Protein AF-A0AAV9ZVI6-F1 (afdb_monomer)

Radius of gyration: 35.95 Å; Cα contacts (8 Å, |Δi|>4): 199; chains: 1; bounding box: 92×129×56 Å

pLDDT: mean 74.95, std 21.05, range [37.69, 98.44]

Mean predicted aligned error: 18.2 Å

Sequence (301 aa):
MLKDDVSGDLGKLMEELGGPSKKPSTSQPRPRPTTPPRPRPRRVPRSQPVGTSATAISSAPASESPAEPTHPPDDPIIPHQTESPISPPSTRAPLAPLSQAAQAAIANATTPSEPSPKSLPSASYIPCPSNAAQWFADAHTSVTKVDLGCHYQAVIAAWIRMEAASRYEHSPTNLSPKLRPKQVSSWIGHSRRGPDPLVENPTEYAEQWQKWWDSLQPNWRKRGGDGRWIAEHYGANGREWGPLYRWGVNGVLSVVASLFFWGCAVHSQADNRGTWETAVLDVVWMLEGMAAYYEMFKGKF

Solvent-accessible surface area (backbone atoms only — not comparable to full-atom values): 20536 Å² total; per-residue (Å²): 136,86,85,86,89,88,85,82,86,90,81,85,85,83,87,84,81,88,71,85,86,76,77,88,77,84,75,75,85,75,81,78,83,81,75,76,81,78,80,75,82,79,82,75,81,81,81,76,90,80,87,82,83,87,84,91,81,91,82,86,84,85,88,85,84,89,86,85,88,84,87,85,84,89,86,82,94,80,89,76,88,76,88,81,76,90,78,77,84,81,80,86,77,81,87,76,84,84,74,95,79,86,86,79,89,83,84,88,81,82,90,72,84,78,75,75,84,72,76,69,81,68,79,83,74,81,75,78,65,91,85,54,46,68,72,52,49,56,47,49,55,64,62,56,75,61,90,76,48,71,65,49,50,44,34,52,53,23,47,52,49,30,34,57,55,56,68,55,41,74,44,98,52,67,44,75,71,68,62,51,44,66,54,54,52,50,38,56,73,50,72,67,54,80,79,80,58,82,52,91,52,61,68,64,46,48,55,38,43,48,57,21,54,58,74,36,54,30,88,86,64,48,64,44,97,86,70,44,75,56,89,70,80,66,55,88,78,79,56,74,50,52,60,59,71,21,43,30,89,50,16,56,54,57,55,55,45,46,49,38,40,50,42,65,56,27,69,88,34,75,90,56,36,62,65,52,50,53,53,37,56,55,49,25,55,53,31,43,40,51,20,55,50,39,64,71,52,64,85,75,116

Foldseek 3Di:
DDDDDDDDDPPPDPPPDPDDDDDDDPDDDDDDPDDDDDDDPDDDDDDDDDDDDDDDDDDDDDDDDDDDDDDDDDDDDDDDDDDDDDDDDDDDDDDDDPDPDDDDDDDDDDDDDDDPPPPDPPDPQDDQDPQADPQVNVLLCVLRVDDLDDLLSLLVVLLSLLCVLVSQDFDPDFQDPPLQPVQLVVCVVVVVDDDRRADPDLVVLLVSLVVSVVVQADPPWDADPVRATDLDPQPVPLDDRHSQLGGHPRHCSSVSSSLSNSSVNCSVPPVSSVSSSSSSNVSSSSSNSSSVSSNVPVVPD

Structure (mmCIF, N/CA/C/O backbone):
data_AF-A0AAV9ZVI6-F1
#
_entry.id   AF-A0AAV9ZVI6-F1
#
loop_
_atom_site.group_PDB
_atom_site.id
_atom_site.type_symbol
_atom_site.label_atom_id
_atom_site.label_alt_id
_atom_site.label_comp_id
_atom_site.label_asym_id
_atom_site.label_entity_id
_atom_site.label_seq_id
_atom_site.pdbx_PDB_ins_code
_atom_site.Cartn_x
_atom_site.C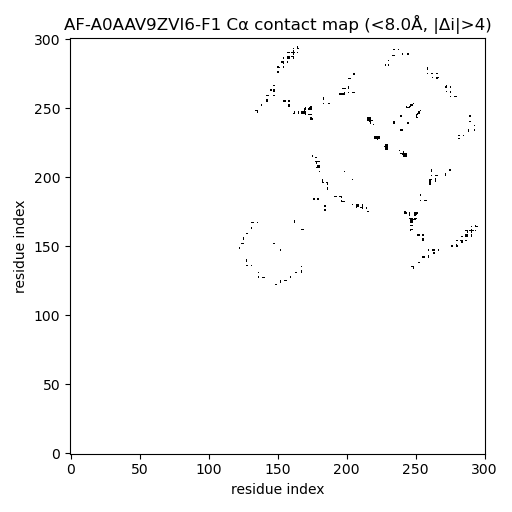artn_y
_atom_site.Cartn_z
_atom_site.occupancy
_atom_site.B_iso_or_equiv
_atom_site.auth_seq_id
_atom_site.auth_comp_id
_atom_site.auth_asym_id
_atom_site.auth_atom_id
_atom_site.pdbx_PDB_model_num
ATOM 1 N N . MET A 1 1 ? 6.279 -68.391 -14.147 1.00 50.84 1 MET A N 1
ATOM 2 C CA . MET A 1 1 ? 7.547 -68.913 -13.591 1.00 50.84 1 MET A CA 1
ATOM 3 C C . MET A 1 1 ? 8.592 -67.826 -13.809 1.00 50.84 1 MET A C 1
ATOM 5 O O . MET A 1 1 ? 8.538 -67.224 -14.871 1.00 50.84 1 MET A O 1
ATOM 9 N N . LEU A 1 2 ? 9.426 -67.545 -12.803 1.00 46.16 2 LEU A N 1
ATOM 10 C CA . LEU A 1 2 ? 10.176 -66.299 -12.532 1.00 46.16 2 LEU A CA 1
ATOM 11 C C . LEU A 1 2 ? 9.347 -65.176 -11.877 1.00 46.16 2 LEU A C 1
ATOM 13 O O . LEU A 1 2 ? 8.956 -64.188 -12.490 1.00 46.16 2 LEU A O 1
ATOM 17 N N . LYS A 1 3 ? 9.071 -65.386 -10.588 1.00 44.53 3 LYS A N 1
ATOM 18 C CA . LYS A 1 3 ? 9.285 -64.358 -9.560 1.00 44.53 3 LYS A CA 1
ATOM 19 C C . LYS A 1 3 ? 10.770 -64.443 -9.195 1.00 44.53 3 LYS A C 1
ATOM 21 O O . LYS A 1 3 ? 11.255 -65.564 -9.248 1.00 44.53 3 LYS A O 1
ATOM 26 N N . ASP A 1 4 ? 11.412 -63.310 -8.923 1.00 50.34 4 ASP A N 1
ATOM 27 C CA . ASP A 1 4 ? 12.578 -63.080 -8.040 1.00 50.34 4 ASP A CA 1
ATOM 28 C C . ASP A 1 4 ? 13.056 -61.642 -8.356 1.00 50.34 4 ASP A C 1
ATOM 30 O O . ASP A 1 4 ? 13.234 -61.295 -9.520 1.00 50.34 4 ASP A O 1
ATOM 34 N N . ASP A 1 5 ? 12.979 -60.650 -7.471 1.00 45.75 5 ASP A N 1
ATOM 35 C CA . ASP A 1 5 ? 13.673 -60.433 -6.191 1.00 45.75 5 ASP A CA 1
ATOM 36 C C . ASP A 1 5 ? 14.649 -59.251 -6.377 1.00 45.75 5 ASP A C 1
ATOM 38 O O . ASP A 1 5 ? 15.763 -59.397 -6.870 1.00 45.75 5 ASP A O 1
ATOM 42 N N . VAL A 1 6 ? 14.179 -58.037 -6.069 1.00 47.41 6 VAL A N 1
ATOM 43 C CA . VAL A 1 6 ? 15.020 -56.836 -5.917 1.00 47.41 6 VAL A CA 1
ATOM 44 C C . VAL A 1 6 ? 14.548 -56.119 -4.657 1.00 47.41 6 VAL A C 1
ATOM 46 O O . VAL A 1 6 ? 13.886 -55.084 -4.693 1.00 47.41 6 VAL A O 1
ATOM 49 N N . SER A 1 7 ? 14.841 -56.739 -3.519 1.00 51.25 7 SER A N 1
ATOM 50 C CA . SER A 1 7 ? 14.786 -56.117 -2.202 1.00 51.25 7 SER A CA 1
ATOM 51 C C . SER A 1 7 ? 16.149 -56.302 -1.547 1.00 51.25 7 SER A C 1
ATOM 53 O O . SER A 1 7 ? 16.390 -57.276 -0.842 1.00 51.25 7 SER A O 1
ATOM 55 N N . GLY A 1 8 ? 17.059 -55.364 -1.790 1.00 43.06 8 GLY A N 1
ATOM 56 C CA . GLY A 1 8 ? 18.364 -55.367 -1.149 1.00 43.06 8 GLY A CA 1
ATOM 57 C C . GLY A 1 8 ? 19.100 -54.056 -1.365 1.00 43.06 8 GLY A C 1
ATOM 58 O O . GLY A 1 8 ? 19.279 -53.628 -2.497 1.00 43.06 8 GLY A O 1
ATOM 59 N N . ASP A 1 9 ? 19.563 -53.484 -0.257 1.00 53.62 9 ASP A N 1
ATOM 60 C CA . ASP A 1 9 ? 20.653 -52.506 -0.180 1.00 53.62 9 ASP A CA 1
ATOM 61 C C . ASP A 1 9 ? 20.314 -51.001 -0.172 1.00 53.62 9 ASP A C 1
ATOM 63 O O . ASP A 1 9 ? 20.852 -50.188 -0.917 1.00 53.62 9 ASP A O 1
ATOM 67 N N . LEU A 1 10 ? 19.465 -50.610 0.787 1.00 45.16 10 LEU A N 1
ATOM 68 C CA . LEU A 1 10 ? 19.357 -49.230 1.300 1.00 45.16 10 LEU A CA 1
ATOM 69 C C . LEU A 1 10 ? 19.671 -49.155 2.810 1.00 45.16 10 LEU A C 1
ATOM 71 O O . LEU A 1 10 ? 19.169 -48.293 3.525 1.00 45.16 10 LEU A O 1
ATOM 75 N N . GLY A 1 11 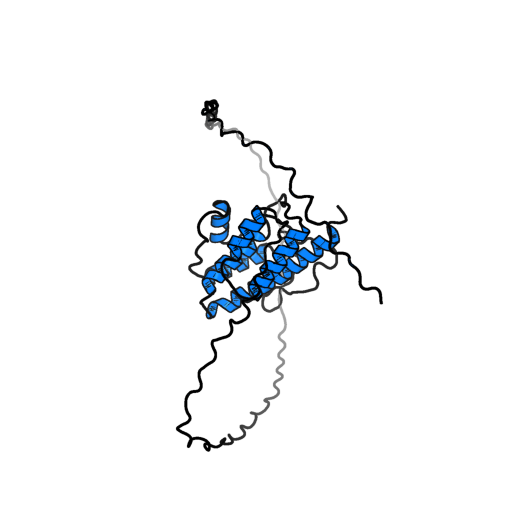? 20.497 -50.086 3.304 1.00 49.00 11 GLY A N 1
ATOM 76 C CA . GLY A 1 11 ? 20.848 -50.222 4.724 1.00 49.00 11 GLY A CA 1
ATOM 77 C C . GLY A 1 11 ? 22.306 -49.910 5.076 1.00 49.00 11 GLY A C 1
ATOM 78 O O . GLY A 1 11 ? 22.670 -50.030 6.239 1.00 49.00 11 GLY A O 1
ATOM 79 N N . LYS A 1 12 ? 23.152 -49.521 4.111 1.00 47.16 12 LYS A N 1
ATOM 80 C CA . LYS A 1 12 ? 24.609 -49.421 4.324 1.00 47.16 12 LYS A CA 1
ATOM 81 C C . LYS A 1 12 ? 25.244 -48.106 3.856 1.00 47.16 12 LYS A C 1
ATOM 83 O O . LYS A 1 12 ? 26.388 -48.090 3.415 1.00 47.16 12 LYS A O 1
ATOM 88 N N . LEU A 1 13 ? 24.508 -46.995 3.976 1.00 47.47 13 LEU A N 1
ATOM 89 C CA . LEU A 1 13 ? 25.023 -45.644 3.695 1.00 47.47 13 LEU A CA 1
ATOM 90 C C . LEU A 1 13 ? 24.662 -44.589 4.764 1.00 47.47 13 LEU A C 1
ATOM 92 O O . LEU A 1 13 ? 24.659 -43.396 4.474 1.00 47.47 13 LEU A O 1
ATOM 96 N N . MET A 1 14 ? 24.347 -45.008 5.998 1.00 47.38 14 MET A N 1
ATOM 97 C CA . MET A 1 14 ? 24.102 -44.094 7.134 1.00 47.38 14 MET A CA 1
ATOM 98 C C . MET A 1 14 ? 24.976 -44.366 8.372 1.00 47.38 14 MET A C 1
ATOM 100 O O . MET A 1 14 ? 24.746 -43.771 9.421 1.00 47.38 14 MET A O 1
ATOM 104 N N . GLU A 1 15 ? 26.017 -45.195 8.263 1.00 50.94 15 GLU A N 1
ATOM 105 C CA . GLU A 1 15 ? 26.852 -45.600 9.406 1.00 50.94 15 GLU A CA 1
ATOM 106 C C . GLU A 1 15 ? 28.331 -45.205 9.237 1.00 50.94 15 GLU A C 1
ATOM 108 O O . GLU A 1 15 ? 29.232 -45.997 9.483 1.00 50.94 15 GLU A O 1
ATOM 113 N N . GLU A 1 16 ? 28.600 -43.963 8.805 1.00 47.97 16 GLU A N 1
ATOM 114 C CA . GLU A 1 16 ? 29.974 -43.425 8.781 1.00 47.97 16 GLU A CA 1
ATOM 115 C C . GLU A 1 16 ? 30.080 -41.899 9.019 1.00 47.97 16 GLU A C 1
ATOM 117 O O . GLU A 1 16 ? 30.837 -41.200 8.355 1.00 47.97 16 GLU A O 1
ATOM 122 N N . LEU A 1 17 ? 29.346 -41.349 10.000 1.00 45.94 17 LEU A N 1
ATOM 123 C CA . LEU A 1 17 ? 29.585 -39.982 10.522 1.00 45.94 17 LEU A CA 1
ATOM 124 C C . LEU A 1 17 ? 29.562 -39.903 12.065 1.00 45.94 17 LEU A C 1
ATOM 126 O O . LEU A 1 17 ? 29.169 -38.899 12.656 1.00 45.94 17 LEU A O 1
ATOM 130 N N . GLY A 1 18 ? 30.023 -40.960 12.740 1.00 43.44 18 GLY A N 1
ATOM 131 C CA . GLY A 1 18 ? 30.221 -40.997 14.195 1.00 43.44 18 GLY A CA 1
ATOM 132 C C . GLY A 1 18 ? 31.616 -40.529 14.624 1.00 43.44 18 GLY A C 1
ATOM 133 O O . GLY A 1 18 ? 32.426 -41.336 15.069 1.00 43.44 18 GLY A O 1
ATOM 134 N N . GLY A 1 19 ? 31.915 -39.234 14.487 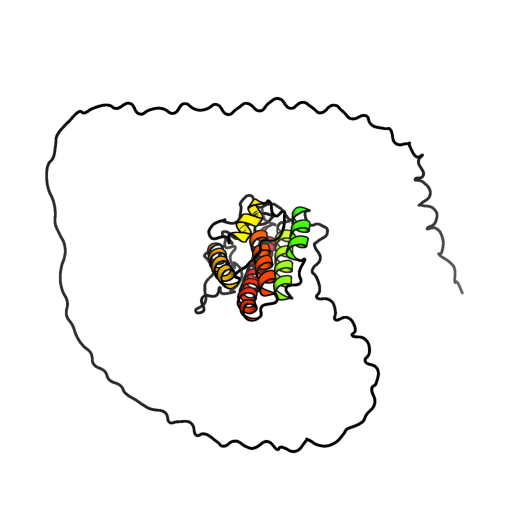1.00 52.19 19 GLY A N 1
ATOM 135 C CA . GLY A 1 19 ? 33.144 -38.624 15.017 1.00 52.19 19 GLY A CA 1
ATOM 136 C C . GLY A 1 19 ? 33.037 -38.255 16.510 1.00 52.19 19 GLY A C 1
ATOM 137 O O . GLY A 1 19 ? 31.955 -37.889 16.971 1.00 52.19 19 GLY A O 1
ATOM 138 N N . PRO A 1 20 ? 34.133 -38.323 17.294 1.00 51.38 20 PRO A N 1
ATOM 139 C CA . PRO A 1 20 ? 34.085 -38.202 18.749 1.00 51.38 20 PRO A CA 1
ATOM 140 C C . PRO A 1 20 ? 33.702 -36.800 19.243 1.00 51.38 20 PRO A C 1
ATOM 142 O O . PRO A 1 20 ? 34.273 -35.779 18.853 1.00 51.38 20 PRO A O 1
ATOM 145 N N . SER A 1 21 ? 32.763 -36.803 20.189 1.00 43.28 21 SER A N 1
ATOM 146 C CA . SER A 1 21 ? 32.254 -35.667 20.953 1.00 43.28 21 SER A CA 1
ATOM 147 C C . SER A 1 21 ? 33.381 -34.934 21.698 1.00 43.28 21 SER A C 1
ATOM 149 O O . SER A 1 21 ? 33.923 -35.421 22.695 1.00 43.28 21 SER A O 1
ATOM 151 N N . LYS A 1 22 ? 33.755 -33.743 21.209 1.00 54.31 22 LYS A N 1
ATOM 152 C CA . LYS A 1 22 ? 34.624 -32.802 21.929 1.00 54.31 22 LYS A CA 1
ATOM 153 C C . LYS A 1 22 ? 33.785 -32.031 22.947 1.00 54.31 22 LYS A C 1
ATOM 155 O O . LYS A 1 22 ? 32.842 -31.331 22.591 1.00 54.31 22 LYS A O 1
ATOM 160 N N . LYS A 1 23 ? 34.164 -32.162 24.220 1.00 55.09 23 LYS A N 1
ATOM 161 C CA . LYS A 1 23 ? 33.605 -31.427 25.363 1.00 55.09 23 LYS A CA 1
ATOM 162 C C . LYS A 1 23 ? 33.617 -29.905 25.114 1.00 55.09 23 LYS A C 1
ATOM 164 O O . LYS A 1 23 ? 34.567 -29.408 24.503 1.00 55.09 23 LYS A O 1
ATOM 169 N N . PRO A 1 24 ? 32.617 -29.157 25.615 1.00 47.34 24 PRO A N 1
ATOM 170 C CA . PRO A 1 24 ? 32.553 -27.710 25.458 1.00 47.34 24 PRO A CA 1
ATOM 171 C C . PRO A 1 24 ? 33.693 -27.044 26.233 1.00 47.34 24 PRO A C 1
ATOM 173 O O . PRO A 1 24 ? 33.785 -27.139 27.456 1.00 47.34 24 PRO A O 1
ATOM 176 N N . SER A 1 25 ? 34.579 -26.375 25.497 1.00 51.22 25 SER A N 1
ATOM 177 C CA . SER A 1 25 ? 35.613 -25.518 26.062 1.00 51.22 25 SER A CA 1
ATOM 178 C C . SER A 1 25 ? 34.960 -24.226 26.542 1.00 51.22 25 SER A C 1
ATOM 180 O O . SER A 1 25 ? 34.484 -23.430 25.734 1.00 51.22 25 SER A O 1
ATOM 182 N N . THR A 1 26 ? 34.948 -24.025 27.857 1.00 55.12 26 THR A N 1
ATOM 183 C CA . THR A 1 26 ? 34.588 -22.777 28.536 1.00 55.12 26 THR A CA 1
ATOM 184 C C . THR A 1 26 ? 35.429 -21.627 27.981 1.00 55.12 26 THR A C 1
ATOM 186 O O . THR A 1 26 ? 36.585 -21.435 28.355 1.00 55.12 26 THR A O 1
ATOM 189 N N . SER A 1 27 ? 34.864 -20.873 27.042 1.00 50.94 27 SER A N 1
ATOM 190 C CA . SER A 1 27 ? 35.461 -19.660 26.499 1.00 50.94 27 SER A CA 1
ATOM 191 C C . SER A 1 27 ? 35.346 -18.540 27.528 1.00 50.94 27 SER A C 1
ATOM 193 O O . SER A 1 27 ? 34.245 -18.076 27.833 1.00 50.94 27 SER A O 1
ATOM 195 N N . GLN A 1 28 ? 36.490 -18.109 28.059 1.00 62.03 28 GLN A N 1
ATOM 196 C CA . GLN A 1 28 ? 36.600 -16.889 28.851 1.00 62.03 28 GLN A CA 1
ATOM 197 C C . GLN A 1 28 ? 36.034 -15.675 28.089 1.00 62.03 28 GLN A C 1
ATOM 199 O O . GLN A 1 28 ? 36.218 -15.570 26.871 1.00 62.03 28 GLN A O 1
ATOM 204 N N . PRO A 1 29 ? 35.385 -14.724 28.784 1.00 57.16 29 PRO A N 1
ATOM 205 C CA . PRO A 1 29 ? 34.907 -13.495 28.170 1.00 57.16 29 PRO A CA 1
ATOM 206 C C . PRO A 1 29 ? 36.094 -12.650 27.692 1.00 57.16 29 PRO A C 1
ATOM 208 O O . PRO A 1 29 ? 36.923 -12.201 28.483 1.00 57.16 29 PRO A O 1
ATOM 211 N N . ARG A 1 30 ? 36.170 -12.417 26.376 1.00 58.41 30 ARG A N 1
ATOM 212 C CA . ARG A 1 30 ? 37.084 -11.429 25.789 1.00 58.41 30 ARG A CA 1
ATOM 213 C C . ARG A 1 30 ? 36.802 -10.045 26.396 1.00 58.41 30 ARG A C 1
ATOM 215 O O . ARG A 1 30 ? 35.633 -9.654 26.457 1.00 58.41 30 ARG A O 1
ATOM 222 N N . PRO A 1 31 ? 37.832 -9.271 26.778 1.00 64.94 31 PRO A N 1
ATOM 223 C CA . PRO A 1 31 ? 37.647 -7.880 27.161 1.00 64.94 31 PRO A CA 1
ATOM 224 C C . PRO A 1 31 ? 37.046 -7.091 25.991 1.00 64.94 31 PRO A C 1
ATOM 226 O O . PRO A 1 31 ? 37.465 -7.217 24.837 1.00 64.94 31 PRO A O 1
ATOM 229 N N . ARG A 1 32 ? 36.015 -6.303 26.306 1.00 59.91 32 ARG A N 1
ATOM 230 C CA . ARG A 1 32 ? 35.310 -5.419 25.374 1.00 59.91 32 ARG A CA 1
ATOM 231 C C . ARG A 1 32 ? 36.311 -4.422 24.772 1.00 59.91 32 ARG A C 1
ATOM 233 O O . ARG A 1 32 ? 37.029 -3.789 25.544 1.00 59.91 32 ARG A O 1
ATOM 240 N N . PRO A 1 33 ? 36.344 -4.220 23.444 1.00 62.97 33 PRO A N 1
ATOM 241 C CA . PRO A 1 33 ? 37.087 -3.114 22.855 1.00 62.97 33 PRO A CA 1
ATOM 242 C C . PRO A 1 33 ? 36.513 -1.799 23.385 1.00 62.97 33 PRO A C 1
ATOM 244 O O . PRO A 1 33 ? 35.340 -1.488 23.165 1.00 62.97 33 PRO A O 1
ATOM 247 N N . THR A 1 34 ? 37.323 -1.042 24.117 1.00 66.88 34 THR A N 1
ATOM 248 C CA . THR A 1 34 ? 36.985 0.301 24.581 1.00 66.88 34 THR A CA 1
ATOM 249 C C . THR A 1 34 ? 36.912 1.209 23.358 1.00 66.88 34 THR A C 1
ATOM 251 O O . THR A 1 34 ? 37.932 1.613 22.804 1.00 66.88 34 THR A O 1
ATOM 254 N N . THR A 1 35 ? 35.702 1.497 22.883 1.00 68.69 35 THR A N 1
ATOM 255 C CA . THR A 1 35 ? 35.487 2.501 21.836 1.00 68.69 35 THR A CA 1
ATOM 256 C C . THR A 1 35 ? 35.996 3.860 22.322 1.00 68.69 35 THR A C 1
ATOM 258 O O . THR A 1 35 ? 35.587 4.292 23.405 1.00 68.69 35 THR A O 1
ATOM 261 N N . PRO A 1 36 ? 36.854 4.554 21.552 1.00 74.50 36 PRO A N 1
ATOM 262 C CA . PRO A 1 36 ? 37.287 5.900 21.894 1.00 74.50 36 PRO A CA 1
ATOM 263 C C . PRO A 1 36 ? 36.084 6.860 21.919 1.00 74.50 36 PRO A C 1
ATOM 265 O O . PRO A 1 36 ? 35.138 6.695 21.140 1.00 74.50 36 PRO A O 1
ATOM 268 N N . PRO A 1 37 ? 36.090 7.861 22.815 1.00 67.69 37 PRO A N 1
ATOM 269 C CA . PRO A 1 37 ? 34.997 8.811 22.945 1.00 67.69 37 PRO A CA 1
ATOM 270 C C . PRO A 1 37 ? 34.789 9.576 21.636 1.00 67.69 37 PRO A C 1
ATOM 272 O O . PRO A 1 37 ? 35.717 10.141 21.057 1.00 67.69 37 PRO A O 1
ATOM 275 N N . ARG A 1 38 ? 33.534 9.598 21.180 1.00 66.50 38 ARG A N 1
ATOM 276 C CA . ARG A 1 38 ? 33.091 10.344 20.001 1.00 66.50 38 ARG A CA 1
ATOM 277 C C . ARG A 1 38 ? 33.454 11.830 20.177 1.00 66.50 38 ARG A C 1
ATOM 279 O O . ARG A 1 38 ? 33.068 12.410 21.197 1.00 66.50 38 ARG A O 1
ATOM 286 N N . PRO A 1 39 ? 34.161 12.467 19.226 1.00 66.81 39 PRO A N 1
ATOM 287 C CA . PRO A 1 39 ? 34.481 13.886 19.319 1.00 66.81 39 PRO A CA 1
ATOM 288 C C . PRO A 1 39 ? 33.187 14.704 19.397 1.00 66.81 39 PRO A C 1
ATOM 290 O O . PRO A 1 39 ? 32.260 14.514 18.605 1.00 66.81 39 PRO A O 1
ATOM 293 N N . ARG A 1 40 ? 33.111 15.594 20.394 1.00 66.50 40 ARG A N 1
ATOM 294 C CA . ARG A 1 40 ? 31.985 16.521 20.558 1.00 66.50 40 ARG A CA 1
ATOM 295 C C . ARG A 1 40 ? 31.858 17.385 19.295 1.00 66.50 40 ARG A C 1
ATOM 297 O O . ARG A 1 40 ? 32.878 17.887 18.821 1.00 66.50 40 ARG A O 1
ATOM 304 N N . PRO A 1 41 ? 30.642 17.609 18.768 1.00 64.06 41 PRO A N 1
ATOM 305 C CA . PRO A 1 41 ? 30.446 18.545 17.671 1.00 64.06 41 PRO A CA 1
ATOM 306 C C . PRO A 1 41 ? 30.921 19.938 18.098 1.00 64.06 41 PRO A C 1
ATOM 308 O O . PRO A 1 41 ? 30.494 20.485 19.118 1.00 64.06 41 PRO A O 1
ATOM 311 N N . ARG A 1 42 ? 31.861 20.482 17.320 1.00 64.06 42 ARG A N 1
ATOM 312 C CA . ARG A 1 42 ? 32.450 21.806 17.510 1.00 64.06 42 ARG A CA 1
ATOM 313 C C . ARG A 1 42 ? 31.338 22.843 17.345 1.00 64.06 42 ARG A C 1
ATOM 315 O O . ARG A 1 42 ? 30.757 22.975 16.272 1.00 64.06 42 ARG A O 1
ATOM 322 N N . ARG A 1 43 ? 31.016 23.541 18.434 1.00 59.62 43 ARG A N 1
ATOM 323 C CA . ARG A 1 43 ? 30.035 24.629 18.469 1.00 59.62 43 ARG A CA 1
ATOM 324 C C . ARG A 1 43 ? 30.546 25.753 17.565 1.00 59.62 43 ARG A C 1
ATOM 326 O O . ARG A 1 43 ? 31.565 26.367 17.871 1.00 59.62 43 ARG A O 1
ATOM 333 N N . VAL A 1 44 ? 29.876 25.973 16.438 1.00 64.44 44 VAL A N 1
ATOM 334 C CA . VAL A 1 44 ? 30.198 27.070 15.517 1.00 64.44 44 VAL A CA 1
ATOM 335 C C . VAL A 1 44 ? 29.827 28.393 16.206 1.00 64.44 44 VAL A C 1
ATOM 337 O O . VAL A 1 44 ? 28.715 28.490 16.737 1.00 64.44 44 VAL A O 1
ATOM 340 N N . PRO A 1 45 ? 30.723 29.395 16.265 1.00 57.78 45 PRO A N 1
ATOM 341 C CA . PRO A 1 45 ? 30.397 30.699 16.824 1.00 57.78 45 PRO A CA 1
ATOM 342 C C . PRO A 1 45 ? 29.322 31.395 15.987 1.00 57.78 45 PRO A C 1
ATOM 344 O O . PRO A 1 45 ? 29.415 31.485 14.765 1.00 57.78 45 PRO A O 1
ATOM 347 N N . ARG A 1 46 ? 28.295 31.886 16.678 1.00 55.38 46 ARG A N 1
ATOM 348 C CA . ARG A 1 46 ? 27.224 32.725 16.147 1.00 55.38 46 ARG A CA 1
ATOM 349 C C . ARG A 1 46 ? 27.814 34.093 15.794 1.00 55.38 46 ARG A C 1
ATOM 351 O O . ARG A 1 46 ? 28.092 34.878 16.696 1.00 55.38 46 ARG A O 1
ATOM 358 N N . SER A 1 47 ? 28.015 34.360 14.507 1.00 51.84 47 SER A N 1
ATOM 359 C CA . SER A 1 47 ? 28.408 35.681 14.012 1.00 51.84 47 SER A CA 1
ATOM 360 C C . SER A 1 47 ? 27.303 36.696 14.313 1.00 51.84 47 SER A C 1
ATOM 362 O O . SER A 1 47 ? 26.147 36.496 13.938 1.00 51.84 47 SER A O 1
ATOM 364 N N . GLN A 1 48 ? 27.661 37.756 15.035 1.00 52.84 48 GLN A N 1
ATOM 365 C CA . GLN A 1 48 ? 26.818 38.931 15.239 1.00 52.84 48 GLN A CA 1
ATOM 366 C C . GLN A 1 48 ? 26.796 39.809 13.974 1.00 52.84 48 GLN A C 1
ATOM 368 O O . GLN A 1 48 ? 27.789 39.836 13.244 1.00 52.84 48 GLN A O 1
ATOM 373 N N . PRO A 1 49 ? 25.701 40.547 13.719 1.00 55.03 49 PRO A N 1
ATOM 374 C CA . PRO A 1 49 ? 25.635 41.527 12.644 1.00 55.03 49 PRO A CA 1
ATOM 375 C C . PRO A 1 49 ? 26.318 42.834 13.073 1.00 55.03 49 PRO A C 1
ATOM 377 O O . PRO A 1 49 ? 25.917 43.464 14.050 1.00 55.03 49 PRO A O 1
ATOM 380 N N . VAL A 1 50 ? 27.344 43.243 12.326 1.00 51.25 50 VAL A N 1
ATOM 381 C CA . VAL A 1 50 ? 27.935 44.583 12.416 1.00 51.25 50 VAL A CA 1
ATOM 382 C C . VAL A 1 50 ? 27.216 45.470 11.408 1.00 51.25 50 VAL A C 1
ATOM 384 O O . VAL A 1 50 ? 27.182 45.168 10.216 1.00 51.25 50 VAL A O 1
ATOM 387 N N . GLY A 1 51 ? 26.607 46.540 11.914 1.00 48.62 51 GLY A N 1
ATOM 388 C CA . GLY A 1 51 ? 25.985 47.575 11.104 1.00 48.62 51 GLY A CA 1
ATOM 389 C C . GLY A 1 51 ? 27.009 48.340 10.271 1.00 48.62 51 GLY A C 1
ATOM 390 O O . GLY A 1 51 ? 28.158 48.522 10.669 1.00 48.62 51 GLY A O 1
ATOM 391 N N . THR A 1 52 ? 26.572 48.821 9.116 1.00 46.22 52 THR A N 1
ATOM 392 C CA . THR A 1 52 ? 27.267 49.879 8.386 1.00 46.22 52 THR A CA 1
ATOM 393 C C . THR A 1 52 ? 26.240 50.834 7.807 1.00 46.22 52 THR A C 1
ATOM 395 O O . THR A 1 52 ? 25.253 50.436 7.191 1.00 46.22 52 THR A O 1
ATOM 398 N N . SER A 1 53 ? 26.473 52.103 8.113 1.00 42.78 53 SER A N 1
ATOM 399 C CA . SER A 1 53 ? 25.671 53.257 7.753 1.00 42.78 53 SER A CA 1
ATOM 400 C C . SER A 1 53 ? 25.815 53.632 6.277 1.00 42.78 53 SER A C 1
ATOM 402 O O . SER A 1 53 ? 26.885 53.496 5.696 1.00 42.78 53 SER A O 1
ATOM 404 N N . ALA A 1 54 ? 24.707 54.155 5.749 1.00 44.88 54 ALA A N 1
ATOM 405 C CA . ALA A 1 54 ? 24.554 55.282 4.826 1.00 44.88 54 ALA A CA 1
ATOM 406 C C . ALA A 1 54 ? 25.670 55.612 3.814 1.00 44.88 54 ALA A C 1
ATOM 408 O O . ALA A 1 54 ? 26.707 56.138 4.200 1.00 44.88 54 ALA A O 1
ATOM 409 N N . THR A 1 55 ? 25.305 55.557 2.526 1.00 42.53 55 THR A N 1
ATOM 410 C CA . THR A 1 55 ? 25.619 56.622 1.554 1.00 42.53 55 THR A CA 1
ATOM 411 C C . THR A 1 55 ? 24.458 56.770 0.565 1.00 42.53 55 THR A C 1
ATOM 413 O O . THR A 1 55 ? 23.990 55.793 -0.014 1.00 42.53 55 THR A O 1
ATOM 416 N N . ALA A 1 56 ? 23.984 58.005 0.409 1.00 48.94 56 ALA A N 1
ATOM 417 C CA . ALA A 1 56 ? 22.970 58.442 -0.544 1.00 48.94 56 ALA A CA 1
ATOM 418 C C . ALA A 1 56 ? 23.569 58.690 -1.939 1.00 48.94 56 ALA A C 1
ATOM 420 O O . ALA A 1 56 ? 24.680 59.197 -1.998 1.00 48.94 56 ALA A O 1
ATOM 421 N N . ILE A 1 57 ? 22.807 58.414 -3.008 1.00 48.97 57 ILE A N 1
ATOM 422 C CA . ILE A 1 57 ? 22.799 59.035 -4.359 1.00 48.97 57 ILE A CA 1
ATOM 423 C C . ILE A 1 57 ? 21.456 58.565 -4.975 1.00 48.97 57 ILE A C 1
ATOM 425 O O . ILE A 1 57 ? 21.243 57.370 -5.133 1.00 48.97 57 ILE A O 1
ATOM 429 N N . SER A 1 58 ? 20.395 59.377 -5.022 1.00 46.00 58 SER A N 1
ATOM 430 C CA . SER A 1 58 ? 20.054 60.363 -6.064 1.00 46.00 58 SER A CA 1
ATOM 431 C C . SER A 1 58 ? 20.049 59.805 -7.494 1.00 46.00 58 SER A C 1
ATOM 433 O O . SER A 1 58 ? 21.108 59.698 -8.104 1.00 46.00 58 SER A O 1
ATOM 435 N N . SER A 1 59 ? 18.861 59.502 -8.035 1.00 45.97 59 SER A N 1
ATOM 436 C CA . SER A 1 59 ? 18.365 59.979 -9.348 1.00 45.97 59 SER A CA 1
ATOM 437 C C . SER A 1 59 ? 17.091 59.224 -9.756 1.00 45.97 59 SER A C 1
ATOM 439 O O . SER A 1 59 ? 17.117 58.023 -10.005 1.00 45.97 59 SER A O 1
ATOM 441 N N . ALA A 1 60 ? 15.981 59.959 -9.843 1.00 52.41 60 ALA A N 1
ATOM 442 C CA . ALA A 1 60 ? 14.886 59.685 -10.778 1.00 52.41 60 ALA A CA 1
ATOM 443 C C . ALA A 1 60 ? 15.284 60.268 -12.162 1.00 52.41 60 ALA A C 1
ATOM 445 O O . ALA A 1 60 ? 16.200 61.098 -12.190 1.00 52.41 60 ALA A O 1
ATOM 446 N N . PRO A 1 61 ? 14.649 59.892 -13.295 1.00 59.78 61 PRO A N 1
ATOM 447 C CA . PRO A 1 61 ? 13.297 60.389 -13.580 1.00 59.78 61 PRO A CA 1
ATOM 448 C C . PRO A 1 61 ? 12.347 59.445 -14.363 1.00 59.78 61 PRO A C 1
ATOM 450 O O . PRO A 1 61 ? 12.764 58.587 -15.128 1.00 59.78 61 PRO A O 1
ATOM 453 N N . ALA A 1 62 ? 11.055 59.707 -14.135 1.00 41.75 62 ALA A N 1
ATOM 454 C CA . ALA A 1 62 ? 9.922 59.850 -15.065 1.00 41.75 62 ALA A CA 1
ATOM 455 C C . ALA A 1 62 ? 9.529 58.785 -16.123 1.00 41.75 62 ALA A C 1
ATOM 457 O O . ALA A 1 62 ? 10.288 58.450 -17.021 1.00 41.75 62 ALA A O 1
ATOM 458 N N . SER A 1 63 ? 8.217 58.496 -16.070 1.00 47.75 63 SER A N 1
ATOM 459 C CA . SER A 1 63 ? 7.242 58.410 -17.177 1.00 47.75 63 SER A CA 1
ATOM 460 C C . SER A 1 63 ? 7.314 57.257 -18.181 1.00 47.75 63 SER A C 1
ATOM 462 O O . SER A 1 63 ? 8.180 57.231 -19.037 1.00 47.75 63 SER A O 1
ATOM 464 N N . GLU A 1 64 ? 6.298 56.385 -18.164 1.00 37.69 64 GLU A N 1
ATOM 465 C CA . GLU A 1 64 ? 5.192 56.397 -19.148 1.00 37.69 64 GLU A CA 1
ATOM 466 C C . GLU A 1 64 ? 4.189 55.255 -18.856 1.00 37.69 64 GLU A C 1
ATOM 468 O O . GLU A 1 64 ? 4.494 54.070 -18.932 1.00 37.69 64 GLU A O 1
ATOM 473 N N . SER A 1 65 ? 2.972 55.652 -18.486 1.00 51.75 65 SER A N 1
ATOM 474 C CA . SER A 1 65 ? 1.694 54.971 -18.778 1.00 51.75 65 SER A CA 1
ATOM 475 C C . SER A 1 65 ? 1.114 55.710 -20.009 1.00 51.75 65 SER A C 1
ATOM 477 O O . SER A 1 65 ? 1.563 56.847 -20.194 1.00 51.75 65 SER A O 1
ATOM 479 N N . PRO A 1 66 ? 0.131 55.242 -20.819 1.00 58.06 66 PRO A N 1
ATOM 480 C CA . PRO A 1 66 ? -0.862 54.178 -20.584 1.00 58.06 66 PRO A CA 1
ATOM 481 C C . PRO A 1 66 ? -1.219 53.326 -21.836 1.00 58.06 66 PRO A C 1
ATOM 483 O O . PRO A 1 66 ? -0.789 53.627 -22.942 1.00 58.06 66 PRO A O 1
ATOM 486 N N . ALA A 1 67 ? -2.066 52.298 -21.681 1.00 47.94 67 ALA A N 1
ATOM 487 C CA . ALA A 1 67 ? -3.231 52.052 -22.558 1.00 47.94 67 ALA A CA 1
ATOM 488 C C . ALA A 1 67 ? -3.943 50.736 -22.200 1.00 47.94 67 ALA A C 1
ATOM 490 O O . ALA A 1 67 ? -3.524 49.631 -22.538 1.00 47.94 67 ALA A O 1
ATOM 491 N N . GLU A 1 68 ? -5.064 50.920 -21.523 1.00 49.28 68 GLU A N 1
ATOM 492 C CA . GLU A 1 68 ? -6.250 50.072 -21.495 1.00 49.28 68 GLU A CA 1
ATOM 493 C C . GLU A 1 68 ? -6.930 50.045 -22.882 1.00 49.28 68 GLU A C 1
ATOM 495 O O . GLU A 1 68 ? -6.882 51.047 -23.600 1.00 49.28 68 GLU A O 1
ATOM 500 N N . PRO A 1 69 ? -7.628 48.955 -23.243 1.00 61.25 69 PRO A N 1
ATOM 501 C CA . PRO A 1 69 ? -8.824 49.084 -24.061 1.00 61.25 69 PRO A CA 1
ATOM 502 C C . PRO A 1 69 ? -10.053 48.557 -23.317 1.00 61.25 69 PRO A C 1
ATOM 504 O O . PRO A 1 69 ? -10.231 47.358 -23.095 1.00 61.25 69 PRO A O 1
ATOM 507 N N . THR A 1 70 ? -10.899 49.515 -22.960 1.00 60.28 70 THR A N 1
ATOM 508 C CA . THR A 1 70 ? -12.305 49.404 -22.583 1.00 60.28 70 THR A CA 1
ATOM 509 C C . THR A 1 70 ? -13.182 49.241 -23.838 1.00 60.28 70 THR A C 1
ATOM 511 O O . THR A 1 70 ? -12.789 49.683 -24.917 1.00 60.28 70 THR A O 1
ATOM 514 N N . HIS A 1 71 ? -14.406 48.730 -23.623 1.00 55.41 71 HIS A N 1
ATOM 515 C CA . HIS A 1 71 ? -15.626 48.736 -24.469 1.00 55.41 71 HIS A CA 1
ATOM 516 C C . HIS A 1 71 ? -15.952 47.481 -25.305 1.00 55.41 71 HIS A C 1
ATOM 518 O O . HIS A 1 71 ? -15.043 46.848 -25.836 1.00 55.41 71 HIS A O 1
ATOM 524 N N . PRO A 1 72 ? -17.249 47.223 -25.609 1.00 64.06 72 PRO A N 1
ATOM 525 C CA . PRO A 1 72 ? -18.497 47.475 -24.852 1.00 64.06 72 PRO A CA 1
ATOM 526 C C . PRO A 1 72 ? -19.497 46.270 -24.885 1.00 64.06 72 PRO A C 1
ATOM 528 O O . PRO A 1 72 ? -19.163 45.229 -25.452 1.00 64.06 72 PRO A O 1
ATOM 531 N N . PRO A 1 73 ? -20.692 46.393 -24.254 1.00 67.25 73 PRO A N 1
ATOM 532 C CA . PRO A 1 73 ? -21.722 45.351 -24.113 1.00 67.25 73 PRO A CA 1
ATOM 533 C C . PRO A 1 73 ? -22.862 45.457 -25.161 1.00 67.25 73 PRO A C 1
ATOM 535 O O . PRO A 1 73 ? -22.744 46.236 -26.105 1.00 67.25 73 PRO A O 1
ATOM 538 N N . ASP A 1 74 ? -23.945 44.691 -24.926 1.00 45.28 74 ASP A N 1
ATOM 539 C CA . ASP A 1 74 ? -25.230 44.575 -25.663 1.00 45.28 74 ASP A CA 1
ATOM 540 C C . ASP A 1 74 ? -25.160 43.670 -26.911 1.00 45.28 74 ASP A C 1
ATOM 542 O O . ASP A 1 74 ? -24.211 43.745 -27.682 1.00 45.28 74 ASP A O 1
ATOM 546 N N . ASP A 1 75 ? -26.081 42.778 -27.283 1.00 43.91 75 ASP A N 1
ATOM 547 C CA . ASP A 1 75 ? -27.356 42.167 -26.835 1.00 43.91 75 ASP A CA 1
ATOM 548 C C . ASP A 1 75 ? -27.656 41.077 -27.942 1.00 43.91 75 ASP A C 1
ATOM 550 O O . ASP A 1 75 ? -26.822 40.958 -28.849 1.00 43.91 75 ASP A O 1
ATOM 554 N N . PRO A 1 76 ? -28.757 40.278 -28.029 1.00 56.12 76 PRO A N 1
ATOM 555 C CA . PRO A 1 76 ? -30.007 40.299 -27.279 1.00 56.12 76 PRO A CA 1
ATOM 556 C C . PRO A 1 76 ? -30.515 38.928 -26.766 1.00 56.12 76 PRO A C 1
ATOM 558 O O . PRO A 1 76 ? -30.185 37.834 -27.225 1.00 56.12 76 PRO A O 1
ATOM 561 N N . ILE A 1 77 ? -31.455 39.069 -25.840 1.00 49.47 77 ILE A N 1
ATOM 562 C CA . ILE A 1 77 ? -32.594 38.209 -25.503 1.00 49.47 77 ILE A CA 1
ATOM 563 C C . ILE A 1 77 ? -33.109 37.356 -26.685 1.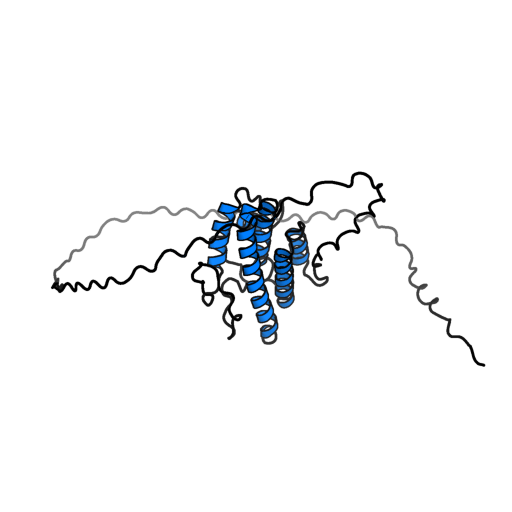00 49.47 77 ILE A C 1
ATOM 565 O O . ILE A 1 77 ? -33.568 37.889 -27.694 1.00 49.47 77 ILE A O 1
ATOM 569 N N . ILE A 1 78 ? -33.161 36.030 -26.497 1.00 53.69 78 ILE A N 1
ATOM 570 C CA . ILE A 1 78 ? -34.045 35.128 -27.253 1.00 53.69 78 ILE A CA 1
ATOM 571 C C . ILE A 1 78 ? -34.963 34.397 -26.261 1.00 53.69 78 ILE A C 1
ATOM 573 O O . ILE A 1 78 ? -34.475 33.615 -25.442 1.00 53.69 78 ILE A O 1
ATOM 577 N N . PRO A 1 79 ? -36.290 34.603 -26.337 1.00 55.16 79 PRO A N 1
ATOM 578 C CA . PRO A 1 79 ? -37.276 33.806 -25.635 1.00 55.16 79 PRO A CA 1
ATOM 579 C C . PRO A 1 79 ? -37.773 32.694 -26.566 1.00 55.16 79 PRO A C 1
ATOM 581 O O . PRO A 1 79 ? -38.510 32.958 -27.510 1.00 55.16 79 PRO A O 1
ATOM 584 N N . HIS A 1 80 ? -37.433 31.439 -26.278 1.00 49.56 80 HIS A N 1
ATOM 585 C CA . HIS A 1 80 ? -38.181 30.310 -26.829 1.00 49.56 80 HIS A CA 1
ATOM 586 C C . HIS A 1 80 ? -38.604 29.363 -25.716 1.00 49.56 80 HIS A C 1
ATOM 588 O O . HIS A 1 80 ? -37.883 28.473 -25.276 1.00 49.56 80 HIS A O 1
ATOM 594 N N . GLN A 1 81 ? -39.840 29.603 -25.288 1.00 43.72 81 GLN A N 1
ATOM 595 C CA . GLN A 1 81 ? -40.744 28.569 -24.828 1.00 43.72 81 GLN A CA 1
ATOM 596 C C . GLN A 1 81 ? -40.793 27.448 -25.872 1.00 43.72 81 GLN A C 1
ATOM 598 O O . GLN A 1 81 ? -41.020 27.691 -27.057 1.00 43.72 81 GLN A O 1
ATOM 603 N N . THR A 1 82 ? -40.635 26.210 -25.428 1.00 45.41 82 THR A N 1
ATOM 604 C CA . THR A 1 82 ? -41.344 25.075 -26.019 1.00 45.41 82 THR A CA 1
ATOM 605 C C . THR A 1 82 ? -41.687 24.142 -24.870 1.00 45.41 82 THR A C 1
ATOM 607 O O . THR A 1 82 ? -40.937 23.241 -24.506 1.00 45.41 82 THR A O 1
ATOM 610 N N . GLU A 1 83 ? -42.826 24.438 -24.250 1.00 43.44 83 GLU A N 1
ATOM 611 C CA . GLU A 1 83 ? -43.639 23.436 -23.580 1.00 43.44 83 GLU A CA 1
ATOM 612 C C . GLU A 1 83 ? -43.998 22.338 -24.581 1.00 43.44 83 GLU A C 1
ATOM 614 O O . GLU A 1 83 ? -44.440 22.643 -25.689 1.00 43.44 83 GLU A O 1
ATOM 619 N N . SER A 1 84 ? -43.833 21.078 -24.174 1.00 54.12 84 SER A N 1
ATOM 620 C CA . SER A 1 84 ? -44.690 19.921 -24.493 1.00 54.12 84 SER A CA 1
ATOM 621 C C . SER A 1 84 ? -44.017 18.631 -23.995 1.00 54.12 84 SER A C 1
ATOM 623 O O . SER A 1 84 ? -42.792 18.560 -23.950 1.00 54.12 84 SER A O 1
ATOM 625 N N . PRO A 1 85 ? -44.758 17.540 -23.756 1.00 53.97 85 PRO A N 1
ATOM 626 C CA . PRO A 1 85 ? -45.978 17.461 -22.975 1.00 53.97 85 PRO A CA 1
ATOM 627 C C . PRO A 1 85 ? -45.861 16.404 -21.861 1.00 53.97 85 PRO A C 1
ATOM 629 O O . PRO A 1 85 ? -45.154 15.399 -21.949 1.00 53.97 85 PRO A O 1
ATOM 632 N N . ILE A 1 86 ? -46.642 16.656 -20.817 1.00 50.91 86 ILE A N 1
ATOM 633 C CA . ILE A 1 86 ? -47.013 15.749 -19.733 1.00 50.91 86 ILE A CA 1
ATOM 634 C C . ILE A 1 86 ? -47.333 14.357 -20.294 1.00 50.91 86 ILE A C 1
ATOM 636 O O . ILE A 1 86 ? -48.278 14.193 -21.064 1.00 50.91 86 ILE A O 1
ATOM 640 N N . SER A 1 87 ? -46.561 13.352 -19.876 1.00 54.12 87 SER A N 1
ATOM 641 C CA . SER A 1 87 ? -46.960 11.950 -20.003 1.00 54.12 87 SER A CA 1
ATOM 642 C C . SER A 1 87 ? -47.686 11.497 -18.727 1.00 54.12 87 SER A C 1
ATOM 644 O O . SER A 1 87 ? -47.286 11.885 -17.627 1.00 54.12 87 SER A O 1
ATOM 646 N N . PRO A 1 88 ? -48.776 10.724 -18.870 1.00 68.00 88 PRO A N 1
ATOM 647 C CA . PRO A 1 88 ? -49.757 10.456 -17.819 1.00 68.00 88 PRO A CA 1
ATOM 648 C C . PRO A 1 88 ? -49.260 9.494 -16.724 1.00 68.00 88 PRO A C 1
ATOM 650 O O . PRO A 1 88 ? -48.336 8.709 -16.949 1.00 68.00 88 PRO A O 1
ATOM 653 N N . PRO A 1 89 ? -49.903 9.510 -15.538 1.00 56.53 89 PRO A N 1
ATOM 654 C CA . PRO A 1 89 ? -49.597 8.588 -14.454 1.00 56.53 89 PRO A CA 1
ATOM 655 C C . PRO A 1 89 ? -49.926 7.152 -14.866 1.00 56.53 89 PRO A C 1
ATOM 657 O O . PRO A 1 89 ? -51.057 6.834 -15.234 1.00 56.53 89 PRO A O 1
ATOM 660 N N . SER A 1 90 ? -48.922 6.280 -14.777 1.00 57.28 90 SER A N 1
ATOM 661 C CA . SER A 1 90 ? -49.091 4.852 -15.004 1.00 57.28 90 SER A CA 1
ATOM 662 C C . SER A 1 90 ? -50.016 4.268 -13.938 1.00 57.28 90 SER A C 1
ATOM 664 O O . SER A 1 90 ? -49.765 4.344 -12.732 1.00 57.28 90 SER A O 1
ATOM 666 N N . THR A 1 91 ? -51.124 3.731 -14.431 1.00 50.91 91 THR A N 1
ATOM 667 C CA . THR A 1 91 ? -52.219 3.097 -13.714 1.00 50.91 91 THR A CA 1
ATOM 668 C C . THR A 1 91 ? -51.715 2.035 -12.742 1.00 50.91 91 THR A C 1
ATOM 670 O O . THR A 1 91 ? -51.167 1.002 -13.119 1.00 50.91 91 THR A O 1
ATOM 673 N N . ARG A 1 92 ? -51.972 2.298 -11.461 1.00 51.19 92 ARG A N 1
ATOM 674 C CA . ARG A 1 92 ? -51.893 1.361 -10.343 1.00 51.19 92 ARG A CA 1
ATOM 675 C C . ARG A 1 92 ? -52.829 0.179 -10.610 1.00 51.19 92 ARG A C 1
ATOM 677 O O . ARG A 1 92 ? -54.044 0.322 -10.492 1.00 51.19 92 ARG A O 1
ATOM 684 N N . ALA A 1 93 ? -52.265 -0.974 -10.957 1.00 55.69 93 ALA A N 1
ATOM 685 C CA . ALA A 1 93 ? -52.998 -2.234 -10.981 1.00 55.69 93 ALA A CA 1
ATOM 686 C C . ALA A 1 93 ? -53.029 -2.878 -9.576 1.00 55.69 93 ALA A C 1
ATOM 688 O O . ALA A 1 93 ? -52.112 -2.652 -8.778 1.00 55.69 93 ALA A O 1
ATOM 689 N N . PRO A 1 94 ? -54.087 -3.638 -9.242 1.00 58.22 94 PRO A N 1
ATOM 690 C CA . PRO A 1 94 ? -54.403 -4.036 -7.875 1.00 58.22 94 PRO A CA 1
ATOM 691 C C . PRO A 1 94 ? -53.555 -5.204 -7.368 1.00 58.22 94 PRO A C 1
ATOM 693 O O . PRO A 1 94 ? -53.243 -6.144 -8.095 1.00 58.22 94 PRO A O 1
ATOM 696 N N . LEU A 1 95 ? -53.265 -5.142 -6.069 1.00 48.03 95 LEU A N 1
ATOM 697 C CA . LEU A 1 95 ? -52.737 -6.221 -5.241 1.00 48.03 95 LEU A CA 1
ATOM 698 C C . LEU A 1 95 ? -53.586 -7.491 -5.395 1.00 48.03 95 LEU A C 1
ATOM 700 O O . LEU A 1 95 ? -54.763 -7.502 -5.034 1.00 48.03 95 LEU A O 1
ATOM 704 N N . ALA A 1 96 ? -52.966 -8.569 -5.872 1.00 53.75 96 ALA A N 1
ATOM 705 C CA . ALA A 1 96 ? -53.478 -9.917 -5.678 1.00 53.75 96 ALA A CA 1
ATOM 706 C C . ALA A 1 96 ? -53.086 -10.402 -4.266 1.00 53.75 96 ALA A C 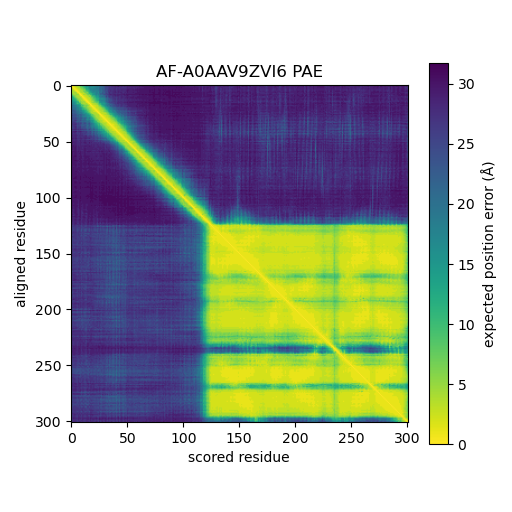1
ATOM 708 O O . ALA A 1 96 ? -51.909 -10.317 -3.903 1.00 53.75 96 ALA A O 1
ATOM 709 N N . PRO A 1 97 ? -54.028 -10.910 -3.454 1.00 51.53 97 PRO A N 1
ATOM 710 C CA . PRO A 1 97 ? -53.714 -11.506 -2.165 1.00 51.53 97 PRO A CA 1
ATOM 711 C C . PRO A 1 97 ? -53.184 -12.932 -2.369 1.00 51.53 97 PRO A C 1
ATOM 713 O O . PRO A 1 97 ? -53.931 -13.848 -2.709 1.00 51.53 97 PRO A O 1
ATOM 716 N N . LEU A 1 98 ? -51.887 -13.141 -2.134 1.00 43.69 98 LEU A N 1
ATOM 717 C CA . LEU A 1 98 ? -51.325 -14.484 -1.980 1.00 43.69 98 LEU A CA 1
ATOM 718 C C . LEU A 1 98 ? -51.682 -15.025 -0.588 1.00 43.69 98 LEU A C 1
ATOM 720 O O . LEU A 1 98 ? -50.996 -14.795 0.401 1.00 43.69 98 LEU A O 1
ATOM 724 N N . SER A 1 99 ? -52.834 -15.692 -0.562 1.00 49.97 99 SER A N 1
ATOM 725 C CA . SER A 1 99 ? -53.181 -16.898 0.195 1.00 49.97 99 SER A CA 1
ATOM 726 C C . SER A 1 99 ? -52.413 -17.169 1.500 1.00 49.97 99 SER A C 1
ATOM 728 O O . SER A 1 99 ? -51.386 -17.849 1.524 1.00 49.97 99 SER A O 1
ATOM 730 N N . GLN A 1 100 ? -53.019 -16.755 2.615 1.00 48.38 100 GLN A N 1
ATOM 731 C CA . GLN A 1 100 ? -52.861 -17.391 3.925 1.00 48.38 100 GLN A CA 1
ATOM 732 C C . GLN A 1 100 ? -53.496 -18.790 3.887 1.00 48.38 100 GLN A C 1
ATOM 734 O O . GLN A 1 100 ? -54.674 -18.951 4.190 1.00 48.38 100 GLN A O 1
ATOM 739 N N . ALA A 1 101 ? -52.734 -19.809 3.495 1.00 47.66 101 ALA A N 1
ATOM 740 C CA . ALA A 1 101 ? -53.149 -21.206 3.641 1.00 47.66 101 ALA A CA 1
ATOM 741 C C . ALA A 1 101 ? -51.934 -22.145 3.673 1.00 47.66 101 ALA A C 1
ATOM 743 O O . ALA A 1 101 ? -51.728 -22.923 2.750 1.00 47.66 101 ALA A O 1
ATOM 744 N N . ALA A 1 102 ? -51.112 -22.044 4.722 1.00 44.75 102 ALA A N 1
ATOM 745 C CA . ALA A 1 102 ? -50.189 -23.106 5.148 1.00 44.75 102 ALA A CA 1
ATOM 746 C C . ALA A 1 102 ? -49.617 -22.800 6.548 1.00 44.75 102 ALA A C 1
ATOM 748 O O . ALA A 1 102 ? -48.412 -22.679 6.740 1.00 44.75 102 ALA A O 1
ATOM 749 N N . GLN A 1 103 ? -50.491 -22.632 7.542 1.00 49.31 103 GLN A N 1
ATOM 750 C CA . GLN A 1 103 ? -50.116 -22.728 8.955 1.00 49.31 103 GLN A CA 1
ATOM 751 C C . GLN A 1 103 ? -51.129 -23.627 9.656 1.00 49.31 103 GLN A C 1
ATOM 753 O O . GLN A 1 103 ? -52.160 -23.152 10.113 1.00 49.31 103 GLN A O 1
ATOM 758 N N . ALA A 1 104 ? -50.847 -24.928 9.684 1.00 40.62 104 ALA A N 1
ATOM 759 C CA . ALA A 1 104 ? -51.216 -25.848 10.759 1.00 40.62 104 ALA A CA 1
ATOM 760 C C . ALA A 1 104 ? -50.722 -27.260 10.411 1.00 40.62 104 ALA A C 1
ATOM 762 O O . ALA A 1 104 ? -50.873 -27.705 9.279 1.00 40.62 104 ALA A O 1
ATOM 763 N N . ALA A 1 105 ? -50.217 -27.951 11.435 1.00 43.59 105 ALA A N 1
ATOM 764 C CA . ALA A 1 105 ? -49.811 -29.357 11.472 1.00 43.59 105 ALA A CA 1
ATOM 765 C C . ALA A 1 105 ? -48.456 -29.686 10.814 1.00 43.59 105 ALA A C 1
ATOM 767 O O . ALA A 1 105 ? -48.350 -29.896 9.615 1.00 43.59 105 ALA A O 1
ATOM 768 N N . ILE A 1 106 ? -47.410 -29.845 11.628 1.00 44.94 106 ILE A N 1
ATOM 769 C CA . ILE A 1 106 ? -47.113 -31.108 12.324 1.00 44.94 106 ILE A CA 1
ATOM 770 C C . ILE A 1 106 ? -46.131 -30.781 13.458 1.00 44.94 106 ILE A C 1
ATOM 772 O O . ILE A 1 106 ? -44.976 -30.428 13.239 1.00 44.94 106 ILE A O 1
ATOM 776 N N . ALA A 1 107 ? -46.635 -30.870 14.687 1.00 48.81 107 ALA A N 1
ATOM 777 C CA . ALA A 1 107 ? -45.815 -31.103 15.861 1.00 48.81 107 ALA A CA 1
ATOM 778 C C . ALA A 1 107 ? -45.440 -32.594 15.898 1.00 48.81 107 ALA A C 1
ATOM 780 O O . ALA A 1 107 ? -46.254 -33.438 15.525 1.00 48.81 107 ALA A O 1
ATOM 781 N N . ASN A 1 108 ? -44.245 -32.878 16.418 1.00 50.50 108 ASN A N 1
ATOM 782 C CA . ASN A 1 108 ? -43.665 -34.191 16.727 1.00 50.50 108 ASN A CA 1
ATOM 783 C C . ASN A 1 108 ? -43.000 -34.952 15.570 1.00 50.50 108 ASN A C 1
ATOM 785 O O . ASN A 1 108 ? -43.606 -35.810 14.936 1.00 50.50 108 ASN A O 1
ATOM 789 N N . ALA A 1 109 ? -41.686 -34.753 15.433 1.00 41.59 109 ALA A N 1
ATOM 790 C CA . ALA A 1 109 ? -40.765 -35.827 15.072 1.00 41.59 109 ALA A CA 1
ATOM 791 C C . ALA A 1 109 ? -39.366 -35.545 15.649 1.00 41.59 109 ALA A C 1
ATOM 793 O O . ALA A 1 109 ? -38.646 -34.662 15.199 1.00 41.59 109 ALA A O 1
ATOM 794 N N . THR A 1 110 ? -39.059 -36.289 16.709 1.00 45.84 110 THR A N 1
ATOM 795 C CA . THR A 1 110 ? -37.770 -36.868 17.105 1.00 45.84 110 THR A CA 1
ATOM 796 C C . THR A 1 110 ? -36.500 -36.321 16.451 1.00 45.84 110 THR A C 1
ATOM 798 O O . THR A 1 110 ? -36.230 -36.549 15.276 1.00 45.84 110 THR A O 1
ATOM 801 N N . THR A 1 111 ? -35.671 -35.727 17.304 1.00 52.22 111 THR A N 1
ATOM 802 C CA . THR A 1 111 ? -34.261 -35.370 17.139 1.00 52.22 111 THR A CA 1
ATOM 803 C C . THR A 1 111 ? -33.419 -36.505 16.532 1.00 52.22 111 THR A C 1
ATOM 805 O O . THR A 1 111 ? -33.241 -37.538 17.183 1.00 52.22 111 THR A O 1
ATOM 808 N N . PRO A 1 112 ? -32.815 -36.313 15.347 1.00 46.50 112 PRO A N 1
ATOM 809 C CA . PRO A 1 112 ? -31.649 -37.065 14.911 1.00 46.50 112 PRO A CA 1
ATOM 810 C C . PRO A 1 112 ? -30.402 -36.209 15.148 1.00 46.50 112 PRO A C 1
ATOM 812 O O . PRO A 1 112 ? -30.342 -35.048 14.750 1.00 46.50 112 PRO A O 1
ATOM 815 N N . SER A 1 113 ? -29.423 -36.797 15.826 1.00 50.22 113 SER A N 1
ATOM 816 C CA . SER A 1 113 ? -28.122 -36.220 16.148 1.00 50.22 113 SER A CA 1
ATOM 817 C C . SER A 1 113 ? -27.515 -35.445 14.978 1.00 50.22 113 SER A C 1
ATOM 819 O O . SER A 1 113 ? -27.219 -36.006 13.924 1.00 50.22 113 SER A O 1
ATOM 821 N N . GLU A 1 114 ? -27.327 -34.148 15.203 1.00 45.31 114 GLU A N 1
ATOM 822 C CA . GLU A 1 114 ? -26.634 -33.229 14.315 1.00 45.31 114 GLU A CA 1
ATOM 823 C C . GLU A 1 114 ? -25.183 -33.713 14.131 1.00 45.31 114 GLU A C 1
ATOM 825 O O . GLU A 1 114 ? -24.436 -33.807 15.113 1.00 45.31 114 GLU A O 1
ATOM 830 N N . PRO A 1 115 ? -24.764 -34.099 12.912 1.00 53.66 115 PRO A N 1
ATOM 831 C CA . PRO A 1 115 ? -23.374 -34.436 12.662 1.00 53.66 115 PRO A CA 1
ATOM 832 C C . PRO A 1 115 ? -22.539 -33.172 12.851 1.00 53.66 115 PRO A C 1
ATOM 834 O O . PRO A 1 115 ? -22.850 -32.132 12.272 1.00 53.66 115 PRO A O 1
ATOM 837 N N . SER A 1 116 ? -21.483 -33.288 13.662 1.00 57.69 116 SER A N 1
ATOM 838 C CA . SER A 1 116 ? -20.500 -32.239 13.934 1.00 57.69 116 SER A CA 1
ATOM 839 C C . SER A 1 116 ? -20.243 -31.353 12.712 1.00 57.69 116 SER A C 1
ATOM 841 O O . SER A 1 116 ? -20.045 -31.899 11.618 1.00 57.69 116 SER A O 1
ATOM 843 N N . PRO A 1 117 ? -20.177 -30.016 12.876 1.00 56.75 117 PRO A N 1
ATOM 844 C CA . PRO A 1 117 ? -19.831 -29.125 11.785 1.00 56.75 117 PRO A CA 1
ATOM 845 C C . PRO A 1 117 ? -18.456 -29.535 11.265 1.00 56.75 117 PRO A C 1
ATOM 847 O O . PRO A 1 117 ? -17.429 -29.331 11.914 1.00 56.75 117 PRO A O 1
ATOM 850 N N . LYS A 1 118 ? -18.450 -30.176 10.093 1.00 48.56 118 LYS A N 1
ATOM 851 C CA . LYS A 1 118 ? -17.245 -30.387 9.303 1.00 48.56 118 LYS A CA 1
ATOM 852 C C . LYS A 1 118 ? -16.652 -29.003 9.111 1.00 48.56 118 LYS A C 1
ATOM 854 O O . LYS A 1 118 ? -17.287 -28.151 8.495 1.00 48.56 118 LYS A O 1
ATOM 859 N N . SER A 1 119 ? -15.484 -28.800 9.713 1.00 50.03 119 SER A N 1
ATOM 860 C CA . SER A 1 119 ? -14.629 -27.631 9.561 1.00 50.03 119 SER A CA 1
ATOM 861 C C . SER A 1 119 ? -14.754 -27.095 8.140 1.00 50.03 119 SER A C 1
ATOM 863 O O . SER A 1 119 ? -14.335 -27.763 7.190 1.00 50.03 119 SER A O 1
ATOM 865 N N . LEU A 1 120 ? -15.382 -25.924 8.005 1.00 41.91 120 LEU A N 1
ATOM 866 C CA . LEU A 1 120 ? -15.363 -25.163 6.763 1.00 41.91 120 LEU A CA 1
ATOM 867 C C . LEU A 1 120 ? -13.902 -25.106 6.295 1.00 41.91 120 LEU A C 1
ATOM 869 O O . LEU A 1 120 ? -13.028 -24.901 7.145 1.00 41.91 120 LEU A O 1
ATOM 873 N N . PRO A 1 121 ? -13.611 -25.339 5.002 1.00 41.47 121 PRO A N 1
ATOM 874 C CA . PRO A 1 121 ? -12.259 -25.207 4.488 1.00 41.47 121 PRO A CA 1
ATOM 875 C C . PRO A 1 121 ? -11.760 -23.820 4.873 1.00 41.47 121 PRO A C 1
ATOM 877 O O . PRO A 1 121 ? -12.297 -22.805 4.430 1.00 41.47 121 PRO A O 1
ATOM 880 N N . SER A 1 122 ? -10.797 -23.820 5.795 1.00 53.94 122 SER A N 1
ATOM 881 C CA . SER A 1 122 ? -10.160 -22.631 6.334 1.00 53.94 122 SER A CA 1
ATOM 882 C C . SER A 1 122 ? -9.752 -21.770 5.150 1.00 53.94 122 SER A C 1
ATOM 884 O O . SER A 1 122 ? -9.078 -22.280 4.251 1.00 53.94 122 SER A O 1
ATOM 886 N N . ALA A 1 123 ? -10.218 -20.518 5.125 1.00 55.97 123 ALA A N 1
ATOM 887 C CA . ALA A 1 123 ? -9.887 -19.551 4.089 1.00 55.97 123 ALA A CA 1
ATOM 888 C C . ALA A 1 123 ? -8.402 -19.700 3.744 1.00 55.97 123 ALA A C 1
ATOM 890 O O . ALA A 1 123 ? -7.553 -19.689 4.638 1.00 55.97 123 ALA A O 1
ATOM 891 N N . SER A 1 124 ? -8.116 -19.986 2.473 1.00 66.62 124 SER A N 1
ATOM 892 C CA . SER A 1 124 ? -6.794 -20.388 2.005 1.00 66.62 124 SER A CA 1
ATOM 893 C C . SER A 1 124 ? -5.801 -19.256 2.251 1.00 66.62 124 SER A C 1
ATOM 895 O O . SER A 1 124 ? -5.680 -18.337 1.441 1.00 66.62 124 SER A O 1
ATOM 897 N N . TYR A 1 125 ? -5.134 -19.304 3.400 1.00 84.69 125 TYR A N 1
ATOM 898 C CA . TYR A 1 125 ? -4.075 -18.383 3.768 1.00 84.69 125 TYR A CA 1
ATOM 899 C C . TYR A 1 125 ? -2.940 -18.531 2.760 1.00 84.69 125 TYR A C 1
ATOM 901 O O . TYR A 1 125 ? -2.457 -19.641 2.525 1.00 84.69 125 TYR A O 1
ATOM 909 N N . ILE A 1 126 ? -2.525 -17.424 2.149 1.00 92.12 126 ILE A N 1
ATOM 910 C CA . ILE A 1 126 ? -1.438 -17.444 1.175 1.00 92.12 126 ILE A CA 1
ATOM 911 C C . ILE A 1 126 ? -0.119 -17.549 1.950 1.00 92.12 126 ILE A C 1
ATOM 913 O O . ILE A 1 126 ? 0.196 -16.650 2.732 1.00 92.12 126 ILE A O 1
ATOM 917 N N . PRO A 1 127 ? 0.657 -18.635 1.786 1.00 94.75 127 PRO A N 1
ATOM 918 C CA . PRO A 1 127 ? 1.906 -18.789 2.513 1.00 94.75 127 PRO A CA 1
ATOM 919 C C . PRO A 1 127 ? 2.964 -17.805 2.003 1.00 94.75 127 PRO A C 1
ATOM 921 O O . PRO A 1 127 ? 3.057 -17.531 0.804 1.00 94.75 127 PRO A O 1
ATOM 924 N N . CYS A 1 128 ? 3.819 -17.328 2.912 1.00 95.69 128 CYS A N 1
ATOM 925 C CA . CYS A 1 128 ? 5.006 -16.571 2.528 1.00 95.69 128 CYS A CA 1
ATOM 926 C C . CYS A 1 128 ? 5.935 -17.463 1.681 1.00 95.69 128 CYS A C 1
ATOM 928 O O . CYS A 1 128 ? 6.210 -18.598 2.088 1.00 95.69 128 CYS A O 1
ATOM 930 N N . PRO A 1 129 ? 6.465 -16.980 0.544 1.00 95.50 129 PRO A N 1
ATOM 931 C CA . PRO A 1 129 ? 7.427 -17.742 -0.246 1.00 95.50 129 PRO A CA 1
ATOM 932 C C . PRO A 1 129 ? 8.675 -18.105 0.568 1.00 95.50 129 PRO A C 1
ATOM 934 O O . PRO A 1 129 ? 9.227 -17.264 1.278 1.00 95.50 129 PRO A O 1
ATOM 937 N N . SER A 1 130 ? 9.156 -19.344 0.437 1.00 95.12 130 SER A N 1
ATOM 938 C CA . SER A 1 130 ? 10.325 -19.838 1.185 1.00 95.12 130 SER A CA 1
ATOM 939 C C . SER A 1 130 ? 11.641 -19.160 0.790 1.00 95.12 130 SER A C 1
ATOM 941 O O . SER A 1 130 ? 12.597 -19.172 1.558 1.00 95.12 130 SER A O 1
ATOM 943 N N . ASN A 1 131 ? 11.693 -18.562 -0.401 1.00 93.94 131 ASN A N 1
ATOM 944 C CA . ASN A 1 131 ? 12.833 -17.805 -0.912 1.00 93.94 131 ASN A CA 1
ATOM 945 C C . ASN A 1 131 ? 12.747 -16.296 -0.617 1.00 93.94 131 ASN A C 1
ATOM 947 O O . ASN A 1 131 ? 13.568 -15.535 -1.131 1.00 93.94 131 ASN A O 1
ATOM 951 N N . ALA A 1 132 ? 11.745 -15.848 0.145 1.00 94.88 132 ALA A N 1
ATOM 952 C CA . ALA A 1 132 ? 11.588 -14.441 0.478 1.00 94.88 132 ALA A CA 1
ATOM 953 C C . ALA A 1 132 ? 12.716 -13.947 1.392 1.00 94.88 132 ALA A C 1
ATOM 955 O O . ALA A 1 132 ? 13.199 -14.659 2.273 1.00 94.88 132 ALA A O 1
ATOM 956 N N . ALA A 1 133 ? 13.116 -12.689 1.208 1.00 95.56 133 ALA A N 1
ATOM 957 C CA . ALA A 1 133 ? 14.038 -12.039 2.131 1.00 95.56 133 ALA A CA 1
ATOM 958 C C . ALA A 1 133 ? 13.419 -11.946 3.538 1.00 95.56 133 ALA A C 1
ATOM 960 O O . ALA A 1 133 ? 12.209 -11.759 3.676 1.00 95.56 133 ALA A O 1
ATOM 961 N N . GLN A 1 134 ? 14.251 -11.992 4.587 1.00 95.38 134 GLN A N 1
ATOM 962 C CA . GLN A 1 134 ? 13.775 -11.981 5.980 1.00 95.38 134 GLN A CA 1
ATOM 963 C C . GLN A 1 134 ? 12.833 -10.805 6.275 1.00 95.38 134 GLN A C 1
ATOM 965 O O . GLN A 1 134 ? 11.790 -10.985 6.893 1.00 95.38 134 GLN A O 1
ATOM 970 N N . TRP A 1 135 ? 13.155 -9.611 5.765 1.00 94.56 135 TRP A N 1
ATOM 971 C CA . TRP A 1 135 ? 12.316 -8.425 5.954 1.00 94.56 135 TRP A CA 1
ATOM 972 C C . TRP A 1 135 ? 10.898 -8.617 5.398 1.00 94.56 135 TRP A C 1
ATOM 974 O O . TRP A 1 135 ? 9.943 -8.080 5.958 1.00 94.56 135 TRP A O 1
ATOM 984 N N . PHE A 1 136 ? 10.763 -9.356 4.292 1.00 96.69 136 PHE A N 1
ATOM 985 C CA . PHE A 1 136 ? 9.482 -9.614 3.647 1.00 96.69 136 PHE A CA 1
ATOM 986 C C . PHE A 1 136 ? 8.702 -10.650 4.447 1.00 96.69 136 PHE A C 1
ATOM 988 O O . PHE A 1 136 ? 7.522 -10.440 4.692 1.00 96.69 136 PHE A O 1
ATOM 995 N N . ALA A 1 137 ? 9.357 -11.714 4.919 1.00 96.69 137 ALA A N 1
ATOM 996 C CA . ALA A 1 137 ? 8.729 -12.715 5.780 1.00 96.69 137 ALA A CA 1
ATOM 997 C C . ALA A 1 137 ? 8.185 -12.099 7.083 1.00 96.69 137 ALA A C 1
ATOM 999 O O . ALA A 1 137 ? 7.041 -12.360 7.468 1.00 96.69 137 ALA A O 1
ATOM 1000 N N . ASP A 1 138 ? 8.965 -11.219 7.718 1.00 95.56 138 ASP A N 1
ATOM 1001 C CA . ASP A 1 138 ? 8.547 -10.487 8.918 1.00 95.56 138 ASP A CA 1
ATOM 1002 C C . ASP A 1 138 ? 7.338 -9.583 8.620 1.00 95.56 138 ASP A C 1
ATOM 1004 O O . ASP A 1 138 ? 6.345 -9.573 9.352 1.00 95.56 138 ASP A O 1
ATOM 1008 N N . ALA A 1 139 ? 7.398 -8.841 7.509 1.00 96.38 139 ALA A N 1
ATOM 1009 C CA . ALA A 1 139 ? 6.322 -7.958 7.083 1.00 96.38 139 ALA A CA 1
ATOM 1010 C C . ALA A 1 139 ? 5.044 -8.731 6.730 1.00 96.38 139 ALA A C 1
ATOM 1012 O O . ALA A 1 139 ? 3.973 -8.361 7.203 1.00 96.38 139 ALA A O 1
ATOM 1013 N N . HIS A 1 140 ? 5.161 -9.819 5.965 1.00 97.31 140 HIS A N 1
ATOM 1014 C CA . HIS A 1 140 ? 4.070 -10.716 5.599 1.00 97.31 140 HIS A CA 1
ATOM 1015 C C . HIS A 1 140 ? 3.378 -11.252 6.846 1.00 97.31 140 HIS A C 1
ATOM 1017 O O . HIS A 1 140 ? 2.168 -11.100 6.988 1.00 97.31 140 HIS A O 1
ATOM 1023 N N . THR A 1 141 ? 4.144 -11.800 7.791 1.00 96.25 141 THR A N 1
ATOM 1024 C CA . THR A 1 141 ? 3.619 -12.289 9.073 1.00 96.25 141 THR A CA 1
ATOM 1025 C C . THR A 1 141 ? 2.836 -11.195 9.801 1.00 96.25 141 THR A C 1
ATOM 1027 O O . THR A 1 141 ? 1.732 -11.433 10.286 1.00 96.25 141 THR A O 1
ATOM 1030 N N . SER A 1 142 ? 3.364 -9.968 9.827 1.00 95.50 142 SER A N 1
ATOM 1031 C CA . SER A 1 142 ? 2.704 -8.844 10.493 1.00 95.50 142 SER A CA 1
ATOM 1032 C C . SER A 1 142 ? 1.373 -8.449 9.841 1.00 95.50 142 SER A C 1
ATOM 1034 O O . SER A 1 142 ? 0.385 -8.267 10.549 1.00 95.50 142 SER A O 1
ATOM 1036 N N . VAL A 1 143 ? 1.323 -8.349 8.507 1.00 97.00 143 VAL A N 1
ATOM 1037 C CA . VAL A 1 143 ? 0.143 -7.854 7.765 1.00 97.00 143 VAL A CA 1
ATOM 1038 C C . VAL A 1 143 ? -0.877 -8.940 7.409 1.00 97.00 143 VAL A C 1
ATOM 1040 O O . VAL A 1 143 ? -1.848 -8.652 6.713 1.00 97.00 143 VAL A O 1
ATOM 1043 N N . THR A 1 144 ? -0.669 -10.180 7.862 1.00 96.75 144 THR A N 1
ATOM 1044 C CA . THR A 1 144 ? -1.565 -11.327 7.608 1.00 96.75 144 THR A CA 1
ATOM 1045 C C . THR A 1 144 ? -2.017 -12.044 8.884 1.00 96.75 144 THR A C 1
ATOM 1047 O O . THR A 1 144 ? -2.701 -13.060 8.817 1.00 96.75 144 THR A O 1
ATOM 1050 N N . LYS A 1 145 ? -1.680 -11.513 10.066 1.00 95.69 145 LYS A N 1
ATOM 1051 C CA . LYS A 1 145 ? -2.053 -12.100 11.367 1.00 95.69 145 LYS A CA 1
ATOM 1052 C C . LYS A 1 145 ? -3.552 -12.045 11.700 1.00 95.69 145 LYS A C 1
ATOM 1054 O O . LYS A 1 145 ? -3.970 -12.663 12.673 1.00 95.69 145 LYS A O 1
ATOM 1059 N N . VAL A 1 146 ? -4.342 -11.295 10.931 1.00 95.19 146 VAL A N 1
ATOM 1060 C CA . VAL A 1 146 ? -5.809 -11.232 11.025 1.00 95.19 146 VAL A CA 1
ATOM 1061 C C . VAL A 1 146 ? -6.384 -11.566 9.653 1.00 95.19 146 VAL A C 1
ATOM 1063 O O . VAL A 1 146 ? -5.919 -11.024 8.648 1.00 95.19 146 VAL A O 1
ATOM 1066 N N . ASP A 1 147 ? -7.396 -12.433 9.606 1.00 95.38 147 ASP A N 1
ATOM 1067 C CA . ASP A 1 147 ? -8.124 -12.708 8.369 1.00 95.38 147 ASP A CA 1
ATOM 1068 C C . ASP A 1 147 ? -9.103 -11.568 8.067 1.00 95.38 147 ASP A C 1
ATOM 1070 O O . ASP A 1 147 ? -10.141 -11.426 8.705 1.00 95.38 147 ASP A O 1
ATOM 1074 N N . LEU A 1 148 ? -8.759 -10.735 7.086 1.00 95.94 148 LEU A N 1
ATOM 1075 C CA . LEU A 1 148 ? -9.594 -9.622 6.633 1.00 95.94 148 LEU A CA 1
ATOM 1076 C C . LEU A 1 148 ? -10.483 -9.998 5.430 1.00 95.94 148 LEU A C 1
ATOM 1078 O O . LEU A 1 148 ? -11.193 -9.145 4.893 1.00 95.94 148 LEU A O 1
ATOM 1082 N N . GLY A 1 149 ? -10.494 -11.273 5.028 1.00 94.81 149 GLY A N 1
ATOM 1083 C CA . GLY A 1 149 ? -11.308 -11.806 3.939 1.00 94.81 149 GLY A CA 1
ATOM 1084 C C . GLY A 1 149 ? -10.600 -11.856 2.582 1.00 94.81 149 GLY A C 1
ATOM 1085 O O . GLY A 1 149 ? -9.486 -11.361 2.392 1.00 94.81 149 GLY A O 1
ATOM 1086 N N . CYS A 1 150 ? -11.279 -12.467 1.607 1.00 95.50 150 CYS A N 1
ATOM 1087 C CA . CYS A 1 150 ? -10.703 -12.820 0.306 1.00 95.50 150 CYS A CA 1
ATOM 1088 C C . CYS A 1 150 ? -10.168 -11.623 -0.502 1.00 95.50 150 CYS A C 1
ATOM 1090 O O . CYS A 1 150 ? -9.122 -11.746 -1.135 1.00 95.50 150 CYS A O 1
ATOM 1092 N N . HIS A 1 151 ? -10.815 -10.454 -0.440 1.00 96.12 151 HIS A N 1
ATOM 1093 C CA . HIS A 1 151 ? -10.340 -9.255 -1.141 1.00 96.12 151 HIS A CA 1
ATOM 1094 C C . HIS A 1 151 ? -8.972 -8.793 -0.626 1.00 96.12 151 HIS A C 1
ATOM 1096 O O . HIS A 1 151 ? -8.092 -8.445 -1.410 1.00 96.12 151 HIS A O 1
ATOM 1102 N N . TYR A 1 152 ? -8.754 -8.834 0.690 1.00 97.75 152 TYR A N 1
ATOM 1103 C CA . TYR A 1 152 ? -7.458 -8.476 1.258 1.00 97.75 152 TYR A CA 1
ATOM 1104 C C . TYR A 1 152 ? -6.406 -9.562 1.000 1.00 97.75 152 TYR A C 1
ATOM 1106 O O . TYR A 1 152 ? -5.258 -9.239 0.708 1.00 97.75 152 TYR A O 1
ATOM 1114 N N . GLN A 1 153 ? -6.791 -10.844 0.993 1.00 97.25 153 GLN A N 1
ATOM 1115 C CA . GLN A 1 153 ? -5.895 -11.915 0.537 1.00 97.25 153 GLN A CA 1
ATOM 1116 C C . GLN A 1 153 ? -5.439 -11.698 -0.917 1.00 97.25 153 GLN A C 1
ATOM 1118 O O . GLN A 1 153 ? -4.275 -11.932 -1.229 1.00 97.25 153 GLN A O 1
ATOM 1123 N N . ALA A 1 154 ? -6.291 -11.158 -1.795 1.00 97.00 154 ALA A N 1
ATOM 1124 C CA . ALA A 1 154 ? -5.878 -10.787 -3.150 1.00 97.00 154 ALA A CA 1
ATOM 1125 C C . ALA A 1 154 ? -4.807 -9.674 -3.161 1.00 97.00 154 ALA A C 1
ATOM 1127 O O . ALA A 1 154 ? -3.879 -9.735 -3.967 1.00 97.00 154 ALA A O 1
ATOM 1128 N N . VAL A 1 155 ? -4.857 -8.709 -2.228 1.00 98.00 155 VAL A N 1
ATOM 1129 C CA . VAL A 1 155 ? -3.780 -7.708 -2.059 1.00 98.00 155 VAL A CA 1
ATOM 1130 C C . VAL A 1 155 ? -2.473 -8.390 -1.673 1.00 98.00 155 VAL A C 1
ATOM 1132 O O . VAL A 1 155 ? -1.428 -8.070 -2.238 1.00 98.00 155 VAL A O 1
ATOM 1135 N N . ILE A 1 156 ? -2.522 -9.349 -0.745 1.00 98.12 156 ILE A N 1
ATOM 1136 C CA . ILE A 1 156 ? -1.344 -10.113 -0.321 1.00 98.12 156 ILE A CA 1
ATOM 1137 C C . ILE A 1 156 ? -0.766 -10.920 -1.488 1.00 98.12 156 ILE A C 1
ATOM 1139 O O . ILE A 1 156 ? 0.439 -10.847 -1.726 1.00 98.12 156 ILE A O 1
ATOM 1143 N N . ALA A 1 157 ? -1.604 -11.612 -2.267 1.00 97.31 157 ALA A N 1
ATOM 1144 C CA . ALA A 1 157 ? -1.177 -12.346 -3.462 1.00 97.31 157 ALA A CA 1
ATOM 1145 C C . ALA A 1 157 ? -0.466 -11.432 -4.472 1.00 97.31 157 ALA A C 1
ATOM 1147 O O . ALA A 1 157 ? 0.641 -11.734 -4.927 1.00 97.31 157 ALA A O 1
ATOM 1148 N N . ALA A 1 158 ? -1.088 -10.296 -4.801 1.00 96.44 158 ALA A N 1
ATOM 1149 C CA . ALA A 1 158 ? -0.554 -9.346 -5.768 1.00 96.44 158 ALA A CA 1
ATOM 1150 C C . ALA A 1 158 ? 0.750 -8.698 -5.268 1.00 96.44 158 ALA A C 1
ATOM 1152 O O . ALA A 1 158 ? 1.703 -8.543 -6.033 1.00 96.44 158 ALA A O 1
ATOM 1153 N N . TRP A 1 159 ? 0.835 -8.385 -3.970 1.00 97.31 159 TRP A N 1
ATOM 1154 C CA . TRP A 1 159 ? 2.047 -7.852 -3.350 1.00 97.31 159 TRP A CA 1
ATOM 1155 C C . TRP A 1 159 ? 3.196 -8.868 -3.353 1.00 97.31 159 TRP A C 1
ATOM 1157 O O . TRP A 1 159 ? 4.310 -8.510 -3.739 1.00 97.31 159 TRP A O 1
ATOM 1167 N N . ILE A 1 160 ? 2.930 -10.136 -3.006 1.00 96.81 160 ILE A N 1
ATOM 1168 C CA . ILE A 1 160 ? 3.913 -11.228 -3.100 1.00 96.81 160 ILE A CA 1
ATOM 1169 C C . ILE A 1 160 ? 4.446 -11.335 -4.526 1.00 96.81 160 ILE A C 1
ATOM 1171 O O . ILE A 1 160 ? 5.659 -11.353 -4.721 1.00 96.81 160 ILE A O 1
ATOM 1175 N N . ARG A 1 161 ? 3.559 -11.376 -5.527 1.00 95.44 161 ARG A N 1
ATOM 1176 C CA . ARG A 1 161 ? 3.952 -11.490 -6.937 1.00 95.44 161 ARG A CA 1
ATOM 1177 C C . ARG A 1 161 ? 4.840 -10.322 -7.369 1.00 95.44 161 ARG A C 1
ATOM 1179 O O . ARG A 1 161 ? 5.881 -10.537 -7.985 1.00 95.44 161 ARG A O 1
ATOM 1186 N N . MET A 1 162 ? 4.465 -9.098 -7.002 1.00 93.12 162 MET A N 1
ATOM 1187 C CA . MET A 1 162 ? 5.238 -7.896 -7.314 1.00 93.12 162 MET A CA 1
ATOM 1188 C C . MET A 1 162 ? 6.631 -7.910 -6.658 1.00 93.12 162 MET A C 1
ATOM 1190 O O . MET A 1 162 ? 7.623 -7.626 -7.328 1.00 93.12 162 MET A O 1
ATOM 1194 N N . GLU A 1 163 ? 6.740 -8.253 -5.370 1.00 94.94 163 GLU A N 1
ATOM 1195 C CA . GLU A 1 163 ? 8.043 -8.313 -4.685 1.00 94.94 163 GLU A CA 1
ATOM 1196 C C . GLU A 1 163 ? 8.895 -9.501 -5.146 1.00 94.94 163 GLU A C 1
ATOM 1198 O O . GLU A 1 163 ? 10.111 -9.378 -5.275 1.00 94.94 163 GLU A O 1
ATOM 1203 N N . ALA A 1 164 ? 8.282 -10.635 -5.486 1.00 93.94 164 ALA A N 1
ATOM 1204 C CA . ALA A 1 164 ? 8.988 -11.753 -6.101 1.00 93.94 164 ALA A CA 1
ATOM 1205 C C . ALA A 1 164 ? 9.566 -11.357 -7.470 1.00 93.94 164 ALA A C 1
ATOM 1207 O O . ALA A 1 164 ? 10.737 -11.633 -7.742 1.00 93.94 164 ALA A O 1
ATOM 1208 N N . ALA A 1 165 ? 8.800 -10.632 -8.295 1.00 89.94 165 ALA A N 1
ATOM 1209 C CA . ALA A 1 165 ? 9.291 -10.068 -9.552 1.00 89.94 165 ALA A CA 1
ATOM 1210 C C . ALA A 1 165 ? 10.433 -9.061 -9.319 1.00 89.94 165 ALA A C 1
ATOM 1212 O O . ALA A 1 165 ? 11.370 -8.981 -10.113 1.00 89.94 165 ALA A O 1
ATOM 1213 N N . SER A 1 166 ? 10.417 -8.341 -8.191 1.00 87.69 166 SER A N 1
ATOM 1214 C CA . SER A 1 166 ? 11.508 -7.455 -7.772 1.00 87.69 166 SER A CA 1
ATOM 1215 C C . SER A 1 166 ? 12.724 -8.200 -7.194 1.00 87.69 166 SER A C 1
ATOM 1217 O O . SER A 1 166 ? 13.771 -7.573 -7.036 1.00 87.69 166 SER A O 1
ATOM 1219 N N . ARG A 1 167 ? 12.627 -9.518 -6.951 1.00 91.31 167 ARG A N 1
ATOM 1220 C CA . ARG A 1 167 ? 13.585 -10.352 -6.196 1.00 91.31 167 ARG A CA 1
ATOM 1221 C C . ARG A 1 167 ? 13.781 -9.895 -4.749 1.00 91.31 167 ARG A C 1
ATOM 1223 O O . ARG A 1 167 ? 14.842 -10.117 -4.170 1.00 91.31 167 ARG A O 1
ATOM 1230 N N . TYR A 1 168 ? 12.766 -9.257 -4.170 1.00 91.50 168 TYR A N 1
ATOM 1231 C CA . TYR A 1 168 ? 12.799 -8.697 -2.817 1.00 91.50 168 TYR A CA 1
ATOM 1232 C C . TYR A 1 168 ? 13.935 -7.684 -2.599 1.00 91.50 168 TYR A C 1
ATOM 1234 O O . TYR A 1 168 ? 14.395 -7.484 -1.469 1.00 91.50 168 TYR A O 1
ATOM 1242 N N . GLU A 1 169 ? 14.404 -7.056 -3.680 1.00 88.69 169 GLU A N 1
ATOM 1243 C CA . GLU A 1 169 ? 15.425 -6.017 -3.626 1.00 88.69 169 GLU A CA 1
ATOM 1244 C C . GLU A 1 169 ? 14.886 -4.765 -2.918 1.00 88.69 169 GLU A C 1
ATOM 1246 O O . GLU A 1 169 ? 13.697 -4.622 -2.628 1.00 88.69 169 GLU A O 1
ATOM 1251 N N . HIS A 1 170 ? 15.766 -3.813 -2.631 1.00 86.88 170 HIS A N 1
ATOM 1252 C CA . HIS A 1 170 ? 15.345 -2.511 -2.133 1.00 86.88 170 HIS A CA 1
ATOM 1253 C C . HIS A 1 170 ? 15.314 -1.512 -3.281 1.00 86.88 170 HIS A C 1
ATOM 1255 O O . HIS A 1 170 ? 16.305 -1.342 -3.990 1.00 86.88 170 HIS A O 1
ATOM 1261 N N . SER A 1 171 ? 14.193 -0.806 -3.434 1.00 85.38 171 SER A N 1
ATOM 1262 C CA . SER A 1 171 ? 14.185 0.404 -4.248 1.00 85.38 171 SER A CA 1
ATOM 1263 C C . SER A 1 171 ? 15.151 1.434 -3.637 1.00 85.38 171 SER A C 1
ATOM 1265 O O . SER A 1 171 ? 15.116 1.650 -2.421 1.00 85.38 171 SER A O 1
ATOM 1267 N N . PRO A 1 172 ? 15.976 2.126 -4.448 1.00 81.69 172 PRO A N 1
ATOM 1268 C CA . PRO A 1 172 ? 16.880 3.174 -3.960 1.00 81.69 172 PRO A CA 1
ATOM 1269 C C . PRO A 1 172 ? 16.126 4.406 -3.446 1.00 81.69 172 PRO A C 1
ATOM 1271 O O . PRO A 1 172 ? 16.692 5.273 -2.785 1.00 81.69 172 PRO A O 1
ATOM 1274 N N . THR A 1 173 ? 14.841 4.505 -3.775 1.00 86.50 173 THR A N 1
ATOM 1275 C CA . THR A 1 173 ? 13.981 5.629 -3.427 1.00 86.50 173 THR A CA 1
ATOM 1276 C C . THR A 1 173 ? 12.783 5.151 -2.622 1.00 86.50 173 THR A C 1
ATOM 1278 O O . THR A 1 173 ? 12.308 4.023 -2.772 1.00 86.50 173 THR A O 1
ATOM 1281 N N . ASN A 1 174 ? 12.291 6.033 -1.757 1.00 90.06 174 ASN A N 1
ATOM 1282 C CA . ASN A 1 174 ? 11.161 5.755 -0.882 1.00 90.06 174 ASN A CA 1
ATOM 1283 C C . ASN A 1 174 ? 9.855 6.220 -1.525 1.00 90.06 174 ASN A C 1
ATOM 1285 O O . ASN A 1 174 ? 9.839 7.177 -2.305 1.00 90.06 174 ASN A O 1
ATOM 1289 N N . LEU A 1 175 ? 8.750 5.592 -1.128 1.00 91.62 175 LEU A N 1
ATOM 1290 C CA . LEU A 1 175 ? 7.421 6.116 -1.411 1.00 91.62 175 LEU A CA 1
ATOM 1291 C C . LEU A 1 175 ? 7.254 7.500 -0.765 1.00 91.62 175 LEU A C 1
ATOM 1293 O O . LEU A 1 175 ? 7.688 7.721 0.374 1.00 91.62 175 LEU A O 1
ATOM 1297 N N . SER A 1 176 ? 6.606 8.423 -1.478 1.00 91.38 176 SER A N 1
ATOM 1298 C CA . SER A 1 176 ? 6.395 9.792 -0.998 1.00 91.38 176 SER A CA 1
ATOM 1299 C C . SER A 1 176 ? 5.733 9.798 0.392 1.00 91.38 176 SER A C 1
ATOM 1301 O O . SER A 1 176 ? 4.745 9.085 0.611 1.00 91.38 176 SER A O 1
ATOM 1303 N N . PRO A 1 177 ? 6.262 10.567 1.365 1.00 93.56 177 PRO A N 1
ATOM 1304 C CA . PRO A 1 177 ? 5.622 10.741 2.667 1.00 93.56 177 PRO A CA 1
ATOM 1305 C C . PRO A 1 177 ? 4.482 11.768 2.632 1.00 93.56 177 PRO A C 1
ATOM 1307 O O . PRO A 1 177 ? 3.766 11.914 3.620 1.00 93.56 177 PRO A O 1
ATOM 1310 N N . LYS A 1 178 ? 4.309 12.496 1.521 1.00 94.88 178 LYS A N 1
ATOM 1311 C CA . LYS A 1 178 ? 3.286 13.536 1.379 1.00 94.88 178 LYS A CA 1
ATOM 1312 C C . LYS A 1 178 ? 1.892 12.939 1.594 1.00 94.88 178 LYS A C 1
ATOM 1314 O O . LYS A 1 178 ? 1.576 11.915 1.005 1.00 94.88 178 LYS A O 1
ATOM 1319 N N . LEU A 1 179 ? 1.081 13.592 2.432 1.00 96.56 179 LEU A N 1
ATOM 1320 C CA . LEU A 1 179 ? -0.300 13.208 2.777 1.00 96.56 179 LEU A CA 1
ATOM 1321 C C . LEU A 1 179 ? -0.471 11.832 3.442 1.00 96.56 179 LEU A C 1
ATOM 1323 O O . LEU A 1 179 ? -1.599 11.442 3.713 1.00 96.56 179 LEU A O 1
ATOM 1327 N N . ARG A 1 180 ? 0.616 11.123 3.765 1.00 97.31 180 ARG A N 1
ATOM 1328 C CA . ARG A 1 180 ? 0.557 9.808 4.409 1.00 97.31 180 ARG A CA 1
ATOM 1329 C C . ARG A 1 180 ? -0.179 9.879 5.758 1.00 97.31 180 ARG A C 1
ATOM 1331 O O . ARG A 1 180 ? 0.179 10.739 6.570 1.00 97.31 180 ARG A O 1
ATOM 1338 N N . PRO A 1 181 ? -1.102 8.941 6.060 1.00 98.06 181 PRO A N 1
ATOM 1339 C CA . PRO A 1 181 ? -1.748 8.877 7.368 1.00 98.06 181 PRO A CA 1
ATOM 1340 C C . PRO A 1 181 ? -0.722 8.834 8.508 1.00 98.06 181 PRO A C 1
ATOM 1342 O O . PRO A 1 181 ? 0.312 8.155 8.423 1.00 98.06 181 PRO A O 1
ATOM 1345 N N . LYS A 1 182 ? -0.996 9.561 9.597 1.00 97.44 182 LYS A N 1
ATOM 1346 C CA . LYS A 1 182 ? -0.064 9.705 10.732 1.00 97.44 182 LYS A CA 1
ATOM 1347 C C . LYS A 1 182 ? 0.310 8.358 11.349 1.00 97.44 182 LYS A C 1
ATOM 1349 O O . LYS A 1 182 ? 1.468 8.152 11.698 1.00 97.44 182 LYS A O 1
ATOM 1354 N N . GLN A 1 183 ? -0.641 7.432 11.413 1.00 97.69 183 GLN A N 1
ATOM 1355 C CA . GLN A 1 183 ? -0.473 6.058 11.880 1.00 97.69 183 GLN A CA 1
ATOM 1356 C C . GLN A 1 183 ? 0.634 5.335 11.106 1.00 97.69 183 GLN A C 1
ATOM 1358 O O . GLN A 1 183 ? 1.540 4.762 11.705 1.00 97.69 183 GLN A O 1
ATOM 1363 N N . VAL A 1 184 ? 0.615 5.428 9.772 1.00 97.00 184 VAL A N 1
ATOM 1364 C CA . VAL A 1 184 ? 1.616 4.794 8.902 1.00 97.00 184 VAL A CA 1
ATOM 1365 C C . VAL A 1 184 ? 2.972 5.481 9.062 1.00 97.00 184 VAL A C 1
ATOM 1367 O O . VAL A 1 184 ? 4.002 4.815 9.132 1.00 97.00 184 VAL A O 1
ATOM 1370 N N . SER A 1 185 ? 2.988 6.814 9.164 1.00 96.06 185 SER A N 1
ATOM 1371 C CA . SER A 1 185 ? 4.217 7.579 9.415 1.00 96.06 185 SER A CA 1
ATOM 1372 C C . SER A 1 185 ? 4.868 7.200 10.747 1.00 96.06 185 SER A C 1
ATOM 1374 O O . SER A 1 185 ? 6.072 6.958 10.790 1.00 96.06 185 SER A O 1
ATOM 1376 N N . SER A 1 186 ? 4.068 7.089 11.810 1.00 96.12 186 SER A N 1
ATOM 1377 C CA . SER A 1 186 ? 4.513 6.638 13.129 1.00 96.12 186 SER A CA 1
ATOM 1378 C C . SER A 1 186 ? 5.049 5.209 13.064 1.00 96.12 186 SER A C 1
ATOM 1380 O O . SER A 1 186 ? 6.175 4.959 13.485 1.00 96.12 186 SER A O 1
ATOM 1382 N N . TRP A 1 187 ? 4.306 4.281 12.460 1.00 96.38 187 TRP A N 1
ATOM 1383 C CA . TRP A 1 187 ? 4.730 2.888 12.308 1.00 96.38 187 TRP A CA 1
ATOM 1384 C C . TRP A 1 187 ? 6.074 2.756 11.575 1.00 96.38 187 TRP A C 1
ATOM 1386 O O . TRP A 1 187 ? 6.977 2.063 12.045 1.00 96.38 187 TRP A O 1
ATOM 1396 N N . ILE A 1 188 ? 6.265 3.487 10.472 1.00 95.00 188 ILE A N 1
ATOM 1397 C CA . ILE A 1 188 ? 7.547 3.524 9.750 1.00 95.00 188 ILE A CA 1
ATOM 1398 C C . ILE A 1 188 ? 8.650 4.152 10.613 1.00 95.00 188 ILE A C 1
ATOM 1400 O O . ILE A 1 188 ? 9.765 3.629 10.641 1.00 95.00 188 ILE A O 1
ATOM 1404 N N . GLY A 1 189 ? 8.351 5.239 11.333 1.00 94.62 189 GLY A N 1
ATOM 1405 C CA . GLY A 1 189 ? 9.290 5.927 12.227 1.00 94.62 189 GLY A CA 1
ATOM 1406 C C . GLY A 1 189 ? 9.818 5.036 13.355 1.00 94.62 189 GLY A C 1
ATOM 1407 O O . GLY A 1 189 ? 10.998 5.098 13.689 1.00 94.62 189 GLY A O 1
ATOM 1408 N N . HIS A 1 190 ? 8.991 4.117 13.856 1.00 93.94 190 HIS A N 1
ATOM 1409 C CA . HIS A 1 190 ? 9.386 3.091 14.828 1.00 93.94 190 HIS A CA 1
ATOM 1410 C C . HIS A 1 190 ? 10.043 1.865 14.175 1.00 93.94 190 HIS A C 1
ATOM 1412 O O . HIS A 1 190 ? 10.092 0.782 14.758 1.00 93.94 190 HIS A O 1
ATOM 1418 N N . SER A 1 191 ? 10.556 2.005 12.948 1.00 90.25 191 SER A N 1
ATOM 1419 C CA . SER A 1 191 ? 11.155 0.911 12.176 1.00 90.25 191 SER A CA 1
ATOM 1420 C C . SER A 1 191 ? 10.223 -0.290 12.009 1.00 90.25 191 SER A C 1
ATOM 1422 O O . SER A 1 191 ? 10.705 -1.414 11.885 1.00 90.25 191 SER A O 1
ATOM 1424 N N . ARG A 1 192 ? 8.902 -0.054 11.999 1.00 93.56 192 ARG A N 1
ATOM 1425 C CA . ARG A 1 192 ? 7.860 -1.088 11.885 1.00 93.56 192 ARG A CA 1
ATOM 1426 C C . ARG A 1 192 ? 7.865 -2.076 13.055 1.00 93.56 192 ARG A C 1
ATOM 1428 O O . ARG A 1 192 ? 7.406 -3.204 12.918 1.00 93.56 192 ARG A O 1
ATOM 1435 N N . ARG A 1 193 ? 8.420 -1.657 14.196 1.00 89.19 193 ARG A N 1
ATOM 1436 C CA . ARG A 1 193 ? 8.456 -2.422 15.444 1.00 89.19 193 ARG A CA 1
ATOM 1437 C C . ARG A 1 193 ? 7.400 -1.891 16.403 1.00 89.19 193 ARG A C 1
ATOM 1439 O O . ARG A 1 193 ? 7.070 -0.708 16.371 1.00 89.19 193 ARG A O 1
ATOM 1446 N N . GLY A 1 194 ? 6.958 -2.757 17.307 1.00 91.25 194 GLY A N 1
ATOM 1447 C CA . GLY A 1 194 ? 5.955 -2.422 18.312 1.00 91.25 194 GLY A CA 1
ATOM 1448 C C . GLY A 1 194 ? 4.534 -2.782 17.872 1.00 91.25 194 GLY A C 1
ATOM 1449 O O . GLY A 1 194 ? 4.368 -3.521 16.899 1.00 91.25 194 GLY A O 1
ATOM 1450 N N . PRO A 1 195 ? 3.521 -2.319 18.623 1.00 93.19 195 PRO A N 1
ATOM 1451 C CA . PRO A 1 195 ? 2.128 -2.603 18.311 1.00 93.19 195 PRO A CA 1
ATOM 1452 C C . PRO A 1 195 ? 1.709 -1.931 17.002 1.00 93.19 195 PRO A C 1
ATOM 1454 O O . PRO A 1 195 ? 2.253 -0.890 16.616 1.00 93.19 195 PRO A O 1
ATOM 1457 N N . ASP A 1 196 ? 0.712 -2.512 16.338 1.00 94.12 196 ASP A N 1
ATOM 1458 C CA . ASP A 1 196 ? 0.096 -1.856 15.190 1.00 94.12 196 ASP A CA 1
ATOM 1459 C C . ASP A 1 196 ? -0.555 -0.541 15.630 1.00 94.12 196 ASP A C 1
ATOM 1461 O O . ASP A 1 196 ? -1.122 -0.468 16.727 1.00 94.12 196 ASP A O 1
ATOM 1465 N N . PRO A 1 197 ? -0.519 0.503 14.790 1.00 95.12 197 PRO A N 1
ATOM 1466 C CA . PRO A 1 197 ? -1.255 1.723 15.064 1.00 95.12 197 PRO A CA 1
ATOM 1467 C C . PRO A 1 197 ? -2.755 1.459 15.196 1.00 95.12 197 PRO A C 1
ATOM 1469 O O . PRO A 1 197 ? -3.366 0.834 14.329 1.00 95.12 197 PRO A O 1
ATOM 1472 N N . LEU A 1 198 ? -3.357 2.021 16.241 1.00 95.56 198 LEU A N 1
ATOM 1473 C CA . LEU A 1 198 ? -4.805 2.043 16.392 1.00 95.56 198 LEU A CA 1
ATOM 1474 C C . LEU A 1 198 ? -5.426 3.049 15.409 1.00 95.56 198 LEU A C 1
ATOM 1476 O O . LEU A 1 198 ? -4.974 4.193 15.291 1.00 95.56 198 LEU A O 1
ATOM 1480 N N . VAL A 1 199 ? -6.480 2.626 14.714 1.00 97.00 199 VAL A N 1
ATOM 1481 C CA . VAL A 1 199 ? -7.329 3.496 13.893 1.00 97.00 199 VAL A CA 1
ATOM 1482 C C . VAL A 1 199 ? -8.638 3.721 14.649 1.00 97.00 199 VAL A C 1
ATOM 1484 O O . VAL A 1 199 ? -9.551 2.906 14.579 1.00 97.00 199 VAL A O 1
ATOM 1487 N N . GLU A 1 200 ? -8.700 4.812 15.413 1.00 95.69 200 GLU A N 1
ATOM 1488 C CA . GLU A 1 200 ? -9.847 5.141 16.279 1.00 95.69 200 GLU A CA 1
ATOM 1489 C C . GLU A 1 200 ? -11.080 5.585 15.485 1.00 95.69 200 GLU A C 1
ATOM 1491 O O . GLU A 1 200 ? -12.201 5.213 15.816 1.00 95.69 200 GLU A O 1
ATOM 1496 N N . ASN A 1 201 ? -10.866 6.358 14.417 1.00 96.12 201 ASN A N 1
ATOM 1497 C CA . ASN A 1 201 ? -11.917 6.849 13.534 1.00 96.12 201 ASN A CA 1
ATOM 1498 C C . ASN A 1 201 ? -11.682 6.323 12.106 1.00 96.12 201 ASN A C 1
ATOM 1500 O O . ASN A 1 201 ? -10.910 6.925 11.349 1.00 96.12 201 ASN A O 1
ATOM 1504 N N . PRO A 1 202 ? -12.311 5.195 11.722 1.00 96.31 202 PRO A N 1
ATOM 1505 C CA . PRO A 1 202 ? -12.137 4.614 10.395 1.00 96.31 202 PRO A CA 1
ATOM 1506 C C . PRO A 1 202 ? -12.573 5.533 9.255 1.00 96.31 202 PRO A C 1
ATOM 1508 O O . PRO A 1 202 ? -11.971 5.488 8.187 1.00 96.31 202 PRO A O 1
ATOM 1511 N N . THR A 1 203 ? -13.581 6.380 9.471 1.00 96.19 203 THR A N 1
ATOM 1512 C CA . THR A 1 203 ? -14.077 7.322 8.461 1.00 96.19 203 THR A CA 1
ATOM 1513 C C . THR A 1 203 ? -13.047 8.417 8.182 1.00 96.19 203 THR A C 1
ATOM 1515 O O . THR A 1 203 ? -12.671 8.632 7.033 1.00 96.19 203 THR A O 1
ATOM 1518 N N . GLU A 1 204 ? -12.502 9.050 9.225 1.00 96.75 20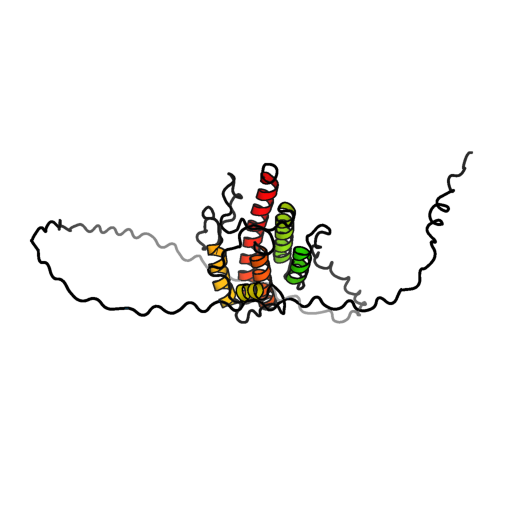4 GLU A N 1
ATOM 1519 C CA . GLU A 1 204 ? -11.436 10.051 9.067 1.00 96.75 204 GLU A CA 1
ATOM 1520 C C . GLU A 1 204 ? -10.168 9.426 8.461 1.00 96.75 204 GLU A C 1
ATOM 1522 O O . GLU A 1 204 ? -9.496 10.025 7.615 1.00 96.75 204 GLU A O 1
ATOM 1527 N N . TYR A 1 205 ? -9.850 8.189 8.859 1.00 97.56 205 TYR A N 1
ATOM 1528 C CA . TYR A 1 205 ? -8.738 7.445 8.280 1.00 97.56 205 TYR A CA 1
ATOM 1529 C C . TYR A 1 205 ? -8.945 7.182 6.789 1.00 97.56 205 TYR A C 1
ATOM 1531 O O . TYR A 1 205 ? -8.009 7.381 6.018 1.00 97.56 205 TYR A O 1
ATOM 1539 N N . ALA A 1 206 ? -10.153 6.789 6.375 1.00 97.12 206 ALA A N 1
ATOM 1540 C CA . ALA A 1 206 ? -10.505 6.563 4.977 1.00 97.12 206 ALA A CA 1
ATOM 1541 C C . ALA A 1 206 ? -10.261 7.815 4.124 1.00 97.12 206 ALA A C 1
ATOM 1543 O O . ALA A 1 206 ? -9.636 7.738 3.068 1.00 97.12 206 ALA A O 1
ATOM 1544 N N . GLU A 1 207 ? -10.682 8.988 4.603 1.00 96.88 207 GLU A N 1
ATOM 1545 C CA . GLU A 1 207 ? -10.472 10.257 3.898 1.00 96.88 207 GLU A CA 1
ATOM 1546 C C . GLU A 1 207 ? -8.986 10.618 3.766 1.00 96.88 207 GLU A C 1
ATOM 1548 O O . GLU A 1 207 ? -8.531 11.057 2.704 1.00 96.88 207 GLU A O 1
ATOM 1553 N N . GLN A 1 208 ? -8.212 10.449 4.843 1.00 97.88 208 GLN A N 1
ATOM 1554 C CA . GLN A 1 208 ? -6.765 10.683 4.822 1.00 97.88 208 GLN A CA 1
ATOM 1555 C C . GLN A 1 208 ? -6.054 9.688 3.901 1.00 97.88 208 GLN A C 1
ATOM 1557 O O . GLN A 1 208 ? -5.177 10.076 3.126 1.00 97.88 208 GLN A O 1
ATOM 1562 N N . TRP A 1 209 ? -6.453 8.418 3.960 1.00 98.00 209 TRP A N 1
ATOM 1563 C CA . TRP A 1 209 ? -5.930 7.359 3.112 1.00 98.00 209 TRP A CA 1
ATOM 1564 C C . TRP A 1 209 ? -6.208 7.645 1.641 1.00 98.00 209 TRP A C 1
ATOM 1566 O O . TRP A 1 209 ? -5.285 7.577 0.837 1.00 98.00 209 TRP A O 1
ATOM 1576 N N . GLN A 1 210 ? -7.431 8.055 1.294 1.00 97.25 210 GLN A N 1
ATOM 1577 C CA . GLN A 1 210 ? -7.798 8.399 -0.078 1.00 97.25 210 GLN A CA 1
ATOM 1578 C C . GLN A 1 210 ? -6.925 9.541 -0.609 1.00 97.25 210 GLN A C 1
ATOM 1580 O O . GLN A 1 210 ? -6.306 9.396 -1.659 1.00 97.25 210 GLN A O 1
ATOM 1585 N N . LYS A 1 211 ? -6.780 10.641 0.146 1.00 97.06 211 LYS A N 1
ATOM 1586 C CA . LYS A 1 211 ? -5.909 11.773 -0.234 1.00 97.06 211 LYS A CA 1
ATOM 1587 C C . LYS A 1 211 ? -4.460 11.338 -0.455 1.00 97.06 211 LYS A C 1
ATOM 1589 O O . LYS A 1 211 ? -3.794 11.822 -1.373 1.00 97.06 211 LYS A O 1
ATOM 1594 N N . TRP A 1 212 ? -3.959 10.441 0.390 1.00 97.75 212 TRP A N 1
ATOM 1595 C CA . TRP A 1 212 ? -2.626 9.878 0.228 1.00 97.75 212 TRP A CA 1
ATOM 1596 C C . TRP A 1 212 ? -2.525 9.023 -1.031 1.00 97.75 212 TRP A C 1
ATOM 1598 O O . TRP A 1 212 ? -1.648 9.269 -1.857 1.00 97.75 212 TRP A O 1
ATOM 1608 N N . TRP A 1 213 ? -3.434 8.066 -1.198 1.00 97.12 213 TRP A N 1
ATOM 1609 C CA . TRP A 1 213 ? -3.471 7.148 -2.327 1.00 97.12 213 TRP A CA 1
ATOM 1610 C C . TRP A 1 213 ? -3.566 7.888 -3.659 1.00 97.12 213 TRP A C 1
ATOM 1612 O O . TRP A 1 213 ? -2.828 7.578 -4.592 1.00 97.12 213 TRP A O 1
ATOM 1622 N N . ASP A 1 214 ? -4.373 8.943 -3.706 1.00 95.31 214 ASP A N 1
ATOM 1623 C CA . ASP A 1 214 ? -4.515 9.839 -4.849 1.00 95.31 214 ASP A CA 1
ATOM 1624 C C . ASP A 1 214 ? -3.207 10.530 -5.228 1.00 95.31 214 ASP A C 1
ATOM 1626 O O . ASP A 1 214 ? -2.887 10.665 -6.405 1.00 95.31 214 ASP A O 1
ATOM 1630 N N . SER A 1 215 ? -2.414 10.932 -4.232 1.00 95.12 215 SER A N 1
ATOM 1631 C CA . SER A 1 215 ? -1.107 11.559 -4.456 1.00 95.12 215 SER A CA 1
ATOM 1632 C C . SER A 1 215 ? -0.039 10.591 -4.973 1.00 95.12 215 SER A C 1
ATOM 1634 O O . SER A 1 215 ? 1.004 11.032 -5.460 1.00 95.12 215 SER A O 1
ATOM 1636 N N . LEU A 1 216 ? -0.281 9.285 -4.843 1.00 95.19 216 LEU A N 1
ATOM 1637 C CA . LEU A 1 216 ? 0.600 8.237 -5.344 1.00 95.19 216 LEU A CA 1
ATOM 1638 C C . LEU A 1 216 ? 0.241 7.804 -6.764 1.00 95.19 216 LEU A C 1
ATOM 1640 O O . LEU A 1 216 ? 1.066 7.168 -7.418 1.00 95.19 216 LEU A O 1
ATOM 1644 N N . GLN A 1 217 ? -0.961 8.137 -7.241 1.00 93.44 217 GLN A N 1
ATOM 1645 C CA . GLN A 1 217 ? -1.422 7.654 -8.531 1.00 93.44 217 GLN A CA 1
ATOM 1646 C C . GLN A 1 217 ? -0.577 8.190 -9.681 1.00 93.44 217 GLN A C 1
ATOM 1648 O O . GLN A 1 217 ? -0.201 9.367 -9.695 1.00 93.44 217 GLN A O 1
ATOM 1653 N N . PRO A 1 218 ? -0.290 7.342 -10.678 1.00 90.88 218 PRO A N 1
ATOM 1654 C CA . PRO A 1 218 ? 0.393 7.802 -11.865 1.00 90.88 218 PRO A CA 1
ATOM 1655 C C . PRO A 1 218 ? -0.511 8.750 -12.662 1.00 90.88 218 PRO A C 1
ATOM 1657 O O . PRO A 1 218 ? -1.728 8.584 -12.725 1.00 90.88 218 PRO A O 1
ATOM 1660 N N . ASN A 1 219 ? 0.104 9.728 -13.324 1.00 89.19 219 ASN A N 1
ATOM 1661 C CA . ASN A 1 219 ? -0.593 10.774 -14.081 1.00 89.19 219 ASN A CA 1
ATOM 1662 C C . ASN A 1 219 ? -1.445 10.254 -15.252 1.00 89.19 219 ASN A C 1
ATOM 1664 O O . ASN A 1 219 ? -2.332 10.960 -15.723 1.00 89.19 219 ASN A O 1
ATOM 1668 N N . TRP A 1 220 ? -1.164 9.048 -15.749 1.00 88.06 220 TRP A N 1
ATOM 1669 C CA . TRP A 1 220 ? -1.927 8.425 -16.825 1.00 88.06 220 TRP A CA 1
ATOM 1670 C C . TRP A 1 220 ? -3.245 7.818 -16.343 1.00 88.06 220 TRP A C 1
ATOM 1672 O O . TRP A 1 220 ? -4.106 7.530 -17.174 1.00 88.06 220 TRP A O 1
ATOM 1682 N N . ARG A 1 221 ? -3.415 7.611 -15.031 1.00 90.00 221 ARG A N 1
ATOM 1683 C CA . ARG A 1 221 ? -4.649 7.061 -14.479 1.00 90.00 221 ARG A CA 1
ATOM 1684 C C . ARG A 1 221 ? -5.731 8.133 -14.501 1.00 90.00 221 ARG A C 1
ATOM 1686 O O . ARG A 1 221 ? -5.476 9.296 -14.195 1.00 90.00 221 ARG A O 1
ATOM 1693 N N . LYS A 1 222 ? -6.949 7.739 -14.862 1.00 88.88 222 LYS A N 1
ATOM 1694 C CA . LYS A 1 222 ? -8.108 8.634 -14.930 1.00 88.88 222 LYS A CA 1
ATOM 1695 C C . LYS A 1 222 ? -9.113 8.295 -13.843 1.00 88.88 222 LYS A C 1
ATOM 1697 O O . LYS A 1 222 ? -9.213 7.142 -13.419 1.00 88.88 222 LYS A O 1
ATOM 1702 N N . ARG A 1 223 ? -9.879 9.304 -13.432 1.00 90.00 223 ARG A N 1
ATOM 1703 C CA . ARG A 1 223 ? -11.063 9.110 -12.597 1.00 90.00 223 ARG A CA 1
ATOM 1704 C C . ARG A 1 223 ? -12.318 8.996 -13.447 1.00 90.00 223 ARG A C 1
ATOM 1706 O O . ARG A 1 223 ? -12.439 9.683 -14.460 1.00 90.00 223 ARG A O 1
ATOM 1713 N N . GLY A 1 224 ? -13.233 8.144 -13.005 1.00 89.56 224 GLY A N 1
ATOM 1714 C CA . GLY A 1 224 ? -14.600 8.085 -13.492 1.00 89.56 224 GLY A CA 1
ATOM 1715 C C . GLY A 1 224 ? -15.427 9.261 -12.981 1.00 89.56 224 GLY A C 1
ATOM 1716 O O . GLY A 1 224 ? -14.988 10.038 -12.129 1.00 89.56 224 GLY A O 1
ATOM 1717 N N . GLY A 1 225 ? -16.652 9.380 -13.498 1.00 86.94 225 GLY A N 1
ATOM 1718 C CA . GLY A 1 225 ? -17.604 10.409 -13.061 1.00 86.94 225 GLY A CA 1
ATOM 1719 C C . GLY A 1 225 ? -18.032 10.269 -11.595 1.00 86.94 225 GLY A C 1
ATOM 1720 O O . GLY A 1 225 ? -18.477 11.236 -10.991 1.00 86.94 225 GLY A O 1
ATOM 1721 N N . ASP A 1 226 ? -17.845 9.089 -11.006 1.00 86.25 226 ASP A N 1
ATOM 1722 C CA . ASP A 1 226 ? -18.069 8.787 -9.589 1.00 86.25 226 ASP A CA 1
ATOM 1723 C C . ASP A 1 226 ? -16.866 9.140 -8.691 1.00 86.25 226 ASP A C 1
ATOM 1725 O O . ASP A 1 226 ? -16.870 8.857 -7.493 1.00 86.25 226 ASP A O 1
ATOM 1729 N N . GLY A 1 227 ? -15.809 9.725 -9.265 1.00 85.00 227 GLY A N 1
ATOM 1730 C CA . GLY A 1 227 ? -14.574 10.059 -8.564 1.00 85.00 227 GLY A CA 1
ATOM 1731 C C . GLY A 1 227 ? -13.668 8.859 -8.278 1.00 85.00 227 GLY A C 1
ATOM 1732 O O . GLY A 1 227 ? -12.580 9.057 -7.734 1.00 85.00 227 GLY A O 1
ATOM 1733 N N . ARG A 1 228 ? -14.046 7.632 -8.655 1.00 87.06 228 ARG A N 1
ATOM 1734 C CA . ARG A 1 228 ? -13.206 6.441 -8.474 1.00 87.06 228 ARG A CA 1
ATOM 1735 C C . ARG A 1 228 ? -12.182 6.333 -9.587 1.00 87.06 228 ARG A C 1
ATOM 1737 O O . ARG A 1 228 ? -12.364 6.865 -10.679 1.00 87.06 228 ARG A O 1
ATOM 1744 N N . TRP A 1 229 ? -11.079 5.653 -9.316 1.00 88.62 229 TRP A N 1
ATOM 1745 C CA . TRP A 1 229 ? -10.083 5.414 -10.345 1.00 88.62 229 TRP A CA 1
ATOM 1746 C C . TRP A 1 229 ? -10.551 4.330 -11.315 1.00 88.62 229 TRP A C 1
ATOM 1748 O O . TRP A 1 229 ? -11.042 3.282 -10.902 1.00 88.62 229 TRP A O 1
ATOM 1758 N N . ILE A 1 230 ? -10.381 4.573 -12.613 1.00 86.06 230 ILE A N 1
ATOM 1759 C CA . ILE A 1 230 ? -10.781 3.619 -13.648 1.00 86.06 230 ILE A CA 1
ATOM 1760 C C . ILE A 1 230 ? -9.687 2.559 -13.796 1.00 86.06 230 ILE A C 1
ATOM 1762 O O . ILE A 1 230 ? -8.500 2.875 -13.937 1.00 86.06 230 ILE A O 1
ATOM 1766 N N . ALA A 1 231 ? -10.101 1.296 -13.768 1.00 80.88 231 ALA A N 1
ATOM 1767 C CA . ALA A 1 231 ? -9.284 0.145 -14.121 1.00 80.88 231 ALA A CA 1
ATOM 1768 C C . ALA A 1 231 ? -9.279 -0.034 -15.653 1.00 80.88 231 ALA A C 1
ATOM 1770 O O . ALA A 1 231 ? -10.094 -0.771 -16.201 1.00 80.88 231 ALA A O 1
ATOM 1771 N N . GLU A 1 232 ? -8.408 0.694 -16.360 1.00 78.62 232 GLU A N 1
ATOM 1772 C CA . GLU A 1 232 ? -8.192 0.518 -17.812 1.00 78.62 232 GLU A CA 1
ATOM 1773 C C . GLU A 1 232 ? -7.125 -0.569 -18.085 1.00 78.62 232 GLU A C 1
ATOM 1775 O O . GLU A 1 232 ? -6.769 -1.336 -17.198 1.00 78.62 232 GLU A O 1
ATOM 1780 N N . HIS A 1 233 ? -6.591 -0.694 -19.303 1.00 70.62 233 HIS A N 1
ATOM 1781 C CA . HIS A 1 233 ? -5.458 -1.597 -19.543 1.00 70.62 233 HIS A CA 1
ATOM 1782 C C . HIS A 1 233 ? -4.179 -1.065 -18.879 1.00 70.62 233 HIS A C 1
ATOM 1784 O O . HIS A 1 233 ? -3.829 0.108 -19.038 1.00 70.62 233 HIS A O 1
ATOM 1790 N N . TYR A 1 234 ? -3.461 -1.937 -18.162 1.00 67.19 234 TYR A N 1
ATOM 1791 C CA . TYR A 1 234 ? -2.189 -1.605 -17.518 1.00 67.19 234 TYR A CA 1
ATOM 1792 C C . TYR A 1 234 ? -1.218 -0.976 -18.506 1.00 67.19 234 TYR A C 1
ATOM 1794 O O . TYR A 1 234 ? -0.883 -1.615 -19.498 1.00 67.19 234 TYR A O 1
ATOM 1802 N N . GLY A 1 235 ? -0.764 0.248 -18.209 1.00 58.84 235 GLY A N 1
ATOM 1803 C CA . GLY A 1 235 ? 0.433 0.888 -18.762 1.00 58.84 235 GLY A CA 1
ATOM 1804 C C . GLY A 1 235 ? 0.855 0.439 -20.163 1.00 58.84 235 GLY A C 1
ATOM 1805 O O . GLY A 1 235 ? 2.033 0.137 -20.340 1.00 58.84 235 GLY A O 1
ATOM 1806 N N . ALA A 1 236 ? -0.072 0.423 -21.134 1.00 48.06 236 ALA A N 1
ATOM 1807 C CA . ALA A 1 236 ? 0.020 -0.347 -22.387 1.00 48.06 236 ALA A CA 1
ATOM 1808 C C . ALA A 1 236 ? 1.277 -0.088 -23.246 1.00 48.06 236 ALA A C 1
ATOM 1810 O O . ALA A 1 236 ? 1.554 -0.835 -24.176 1.00 48.06 236 ALA A O 1
ATOM 1811 N N . ASN A 1 237 ? 2.067 0.937 -22.910 1.00 56.81 237 ASN A N 1
ATOM 1812 C CA . ASN A 1 237 ? 3.236 1.386 -23.660 1.00 56.81 237 ASN A CA 1
ATOM 1813 C C . ASN A 1 237 ? 4.494 1.567 -22.785 1.00 56.81 237 ASN A C 1
ATOM 1815 O O . ASN A 1 237 ? 5.332 2.407 -23.100 1.00 56.81 237 ASN A O 1
ATOM 1819 N N . GLY A 1 238 ? 4.613 0.875 -21.648 1.00 55.88 238 GLY A N 1
ATOM 1820 C CA . GLY A 1 238 ? 5.760 1.063 -20.750 1.00 55.88 238 GLY A CA 1
ATOM 1821 C C . GLY A 1 238 ? 5.740 2.405 -20.004 1.00 55.88 238 GLY A C 1
ATOM 1822 O O . GLY A 1 238 ? 6.779 3.020 -19.777 1.00 55.88 238 GLY A O 1
ATOM 1823 N N . ARG A 1 239 ? 4.540 2.899 -19.670 1.00 62.06 239 ARG A N 1
ATOM 1824 C CA . ARG A 1 239 ? 4.375 4.168 -18.947 1.00 62.06 239 ARG A CA 1
ATOM 1825 C C . ARG A 1 239 ? 4.881 4.035 -17.511 1.00 62.06 239 ARG A C 1
ATOM 1827 O O . ARG A 1 239 ? 4.660 3.017 -16.862 1.00 62.06 239 ARG A O 1
ATOM 1834 N N . GLU A 1 240 ? 5.521 5.089 -17.014 1.00 74.62 240 GLU A N 1
ATOM 1835 C CA . GLU A 1 240 ? 6.068 5.134 -15.660 1.00 74.62 240 GLU A CA 1
ATOM 1836 C C . GLU A 1 240 ? 4.936 4.999 -14.624 1.00 74.62 240 GLU A C 1
ATOM 1838 O O . GLU A 1 240 ? 3.958 5.749 -14.642 1.00 74.62 240 GLU A O 1
ATOM 1843 N N . TRP A 1 241 ? 5.068 4.054 -13.689 1.00 85.94 241 TRP A N 1
ATOM 1844 C CA . TRP A 1 241 ? 4.162 3.896 -12.536 1.00 85.94 241 TRP A CA 1
ATOM 1845 C C . TRP A 1 241 ? 4.318 5.027 -11.503 1.00 85.94 241 TRP A C 1
ATOM 1847 O O . TRP A 1 241 ? 3.716 5.006 -10.430 1.00 85.94 241 TRP A O 1
ATOM 1857 N N . GLY A 1 242 ? 5.133 6.032 -11.833 1.00 86.38 242 GLY A N 1
ATOM 1858 C CA . GLY A 1 242 ? 5.329 7.247 -11.065 1.00 86.38 242 GLY A CA 1
ATOM 1859 C C . GLY A 1 242 ? 5.798 6.949 -9.639 1.00 86.38 242 GLY A C 1
ATOM 1860 O O . GLY A 1 242 ? 6.705 6.131 -9.442 1.00 86.38 242 GLY A O 1
ATOM 1861 N N . PRO A 1 243 ? 5.190 7.587 -8.622 1.00 87.38 243 PRO A N 1
ATOM 1862 C CA . PRO A 1 243 ? 5.555 7.375 -7.225 1.00 87.38 243 PRO A CA 1
ATOM 1863 C C . PRO A 1 243 ? 5.426 5.925 -6.755 1.00 87.38 243 PRO A C 1
ATOM 1865 O O . PRO A 1 243 ? 6.134 5.547 -5.827 1.00 87.38 243 PRO A O 1
ATOM 1868 N N . LEU A 1 244 ? 4.552 5.122 -7.373 1.00 90.12 244 LEU A N 1
ATOM 1869 C CA . LEU A 1 244 ? 4.318 3.726 -6.994 1.00 90.12 244 LEU A CA 1
ATOM 1870 C C . LEU A 1 244 ? 5.380 2.763 -7.522 1.00 90.12 244 LEU A C 1
ATOM 1872 O O . LEU A 1 244 ? 5.428 1.626 -7.063 1.00 90.12 244 LEU A O 1
ATOM 1876 N N . TYR A 1 245 ? 6.274 3.211 -8.410 1.00 87.50 245 TYR A N 1
ATOM 1877 C CA . TYR A 1 245 ? 7.387 2.408 -8.921 1.00 87.50 245 TYR A CA 1
ATOM 1878 C C . TYR A 1 245 ? 8.488 2.200 -7.862 1.00 87.50 245 TYR A C 1
ATOM 1880 O O . TYR A 1 245 ? 9.631 2.633 -8.029 1.00 87.50 245 TYR A O 1
ATOM 1888 N N . ARG A 1 246 ? 8.131 1.627 -6.710 1.00 89.44 246 ARG A N 1
ATOM 1889 C CA . ARG A 1 246 ? 8.969 1.483 -5.517 1.00 89.44 246 ARG A CA 1
ATOM 1890 C C . ARG A 1 246 ? 8.667 0.134 -4.871 1.00 89.44 246 ARG A C 1
ATOM 1892 O O . ARG A 1 246 ? 7.577 -0.075 -4.345 1.00 89.44 246 ARG A O 1
ATOM 1899 N N . TRP A 1 247 ? 9.651 -0.752 -4.872 1.00 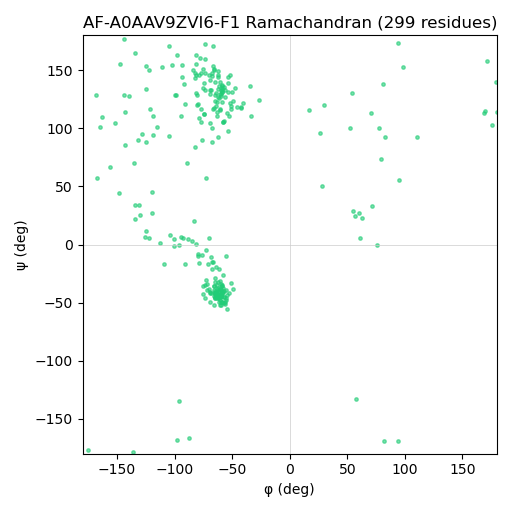88.56 247 TRP A N 1
ATOM 1900 C CA . TRP A 1 247 ? 9.586 -2.066 -4.232 1.00 88.56 247 TRP A CA 1
ATOM 1901 C C . TRP A 1 247 ? 10.394 -2.104 -2.929 1.00 88.56 247 TRP A C 1
ATOM 1903 O O . TRP A 1 247 ? 11.131 -1.167 -2.586 1.00 88.56 247 TRP A O 1
ATOM 1913 N N . GLY A 1 248 ? 10.246 -3.194 -2.190 1.00 91.00 248 GLY A N 1
ATOM 1914 C CA . GLY A 1 248 ? 10.943 -3.428 -0.942 1.00 91.00 248 GLY A CA 1
ATOM 1915 C C . GLY A 1 248 ? 10.300 -2.739 0.265 1.00 91.00 248 GLY A C 1
ATOM 1916 O O . GLY A 1 248 ? 9.212 -2.161 0.222 1.00 91.00 248 GLY A O 1
ATOM 1917 N N . VAL A 1 249 ? 11.043 -2.741 1.373 1.00 91.31 249 VAL A N 1
ATOM 1918 C CA . VAL A 1 249 ? 10.625 -2.236 2.697 1.00 91.31 249 VAL A CA 1
ATOM 1919 C C . VAL A 1 249 ? 10.032 -0.814 2.682 1.00 91.31 249 VAL A C 1
ATOM 1921 O O . VAL A 1 249 ? 9.147 -0.504 3.484 1.00 91.31 249 VAL A O 1
ATOM 1924 N N . ASN A 1 250 ? 10.506 0.066 1.794 1.00 88.75 250 ASN A N 1
ATOM 1925 C CA . ASN A 1 250 ? 10.065 1.467 1.700 1.00 88.75 250 ASN A CA 1
ATOM 1926 C C . ASN A 1 250 ? 9.114 1.743 0.521 1.00 88.75 250 ASN A C 1
ATOM 1928 O O . ASN A 1 250 ? 8.818 2.907 0.234 1.00 88.75 250 ASN A O 1
ATOM 1932 N N . GLY A 1 251 ? 8.668 0.689 -0.157 1.00 92.62 251 GLY A N 1
ATOM 1933 C CA . GLY A 1 251 ? 7.739 0.744 -1.272 1.00 92.62 251 GLY A CA 1
ATOM 1934 C C . GLY A 1 251 ? 6.292 0.507 -0.848 1.00 92.62 251 GLY A C 1
ATOM 1935 O O . GLY A 1 251 ? 5.803 1.051 0.155 1.00 92.62 251 GLY A O 1
ATOM 1936 N N . VAL A 1 252 ? 5.612 -0.341 -1.621 1.00 94.88 252 VAL A N 1
ATOM 1937 C CA . VAL A 1 252 ? 4.172 -0.614 -1.487 1.00 94.88 252 VAL A CA 1
A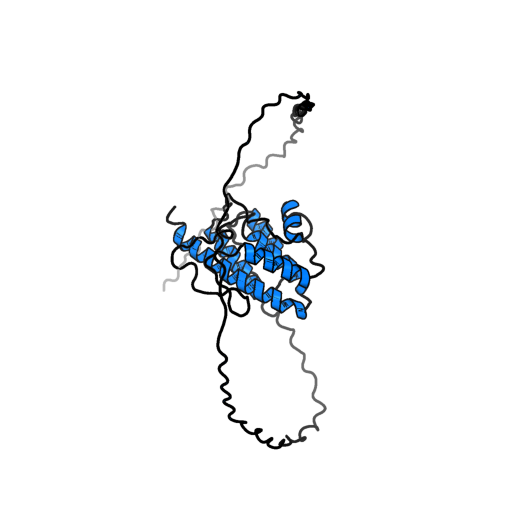TOM 1938 C C . VAL A 1 252 ? 3.800 -1.327 -0.183 1.00 94.88 252 VAL A C 1
ATOM 1940 O O . VAL A 1 252 ? 2.649 -1.240 0.237 1.00 94.88 252 VAL A O 1
ATOM 1943 N N . LEU A 1 253 ? 4.761 -1.909 0.549 1.00 96.31 253 LEU A N 1
ATOM 1944 C CA . LEU A 1 253 ? 4.526 -2.429 1.906 1.00 96.31 253 LEU A CA 1
ATOM 1945 C C . LEU A 1 253 ? 3.803 -1.407 2.802 1.00 96.31 253 LEU A C 1
ATOM 1947 O O . LEU A 1 253 ? 2.937 -1.769 3.592 1.00 96.31 253 LEU A O 1
ATOM 1951 N N . SER A 1 254 ? 4.128 -0.118 2.677 1.00 96.69 254 SER A N 1
ATOM 1952 C CA . SER A 1 254 ? 3.459 0.923 3.466 1.00 96.69 254 SER A CA 1
ATOM 1953 C C . SER A 1 254 ? 1.966 1.073 3.142 1.00 96.69 254 SER A C 1
ATOM 1955 O O . SER A 1 254 ? 1.186 1.374 4.042 1.00 96.69 254 SER A O 1
ATOM 1957 N N . VAL A 1 255 ? 1.560 0.825 1.895 1.00 97.88 255 VAL A N 1
ATOM 1958 C CA . VAL A 1 255 ? 0.155 0.831 1.457 1.00 97.88 255 VAL A CA 1
ATOM 1959 C C . VAL A 1 255 ? -0.558 -0.419 1.969 1.00 97.88 255 VAL A C 1
ATOM 1961 O O . VAL A 1 255 ? -1.628 -0.300 2.560 1.00 97.88 255 VAL A O 1
ATOM 1964 N N . VAL A 1 256 ? 0.068 -1.595 1.829 1.00 98.19 256 VAL A N 1
ATOM 1965 C CA . VAL A 1 256 ? -0.467 -2.875 2.334 1.00 98.19 256 VAL A CA 1
ATOM 1966 C C . VAL A 1 256 ? -0.691 -2.811 3.847 1.00 98.19 256 VAL A C 1
ATOM 1968 O O . VAL A 1 256 ? -1.786 -3.089 4.323 1.00 98.19 256 VAL A O 1
ATOM 1971 N N . ALA A 1 257 ? 0.306 -2.349 4.606 1.00 98.00 257 ALA A N 1
ATOM 1972 C CA . ALA A 1 257 ? 0.188 -2.184 6.053 1.00 98.00 257 ALA A CA 1
ATOM 1973 C C . ALA A 1 257 ? -0.895 -1.161 6.436 1.00 98.00 257 ALA A C 1
ATOM 1975 O O . ALA A 1 257 ? -1.626 -1.350 7.402 1.00 98.00 257 ALA A O 1
ATOM 1976 N N . SER A 1 258 ? -1.043 -0.084 5.663 1.00 98.25 258 SER A N 1
ATOM 1977 C CA . SER A 1 258 ? -2.096 0.904 5.894 1.00 98.25 258 SER A CA 1
ATOM 1978 C C . SER A 1 258 ? -3.500 0.321 5.696 1.00 98.25 258 SER A C 1
ATOM 1980 O O . SER A 1 258 ? -4.379 0.574 6.519 1.00 98.25 258 SER A O 1
ATOM 1982 N N . LEU A 1 259 ? -3.698 -0.498 4.655 1.00 98.44 259 LEU A N 1
ATOM 1983 C CA . LEU A 1 259 ? -4.945 -1.237 4.440 1.00 98.44 259 LEU A CA 1
ATOM 1984 C C . LEU A 1 259 ? -5.192 -2.279 5.533 1.00 98.44 259 LEU A C 1
ATOM 1986 O O . LEU A 1 259 ? -6.342 -2.462 5.921 1.00 98.44 259 LEU A O 1
ATOM 1990 N N . PHE A 1 260 ? -4.141 -2.921 6.050 1.00 98.38 260 PHE A N 1
ATOM 1991 C CA . PHE A 1 260 ? -4.240 -3.829 7.192 1.00 98.38 260 PHE A CA 1
ATOM 1992 C C . PHE A 1 260 ? -4.770 -3.110 8.438 1.00 98.38 260 PHE A C 1
ATOM 1994 O O . PHE A 1 260 ? -5.759 -3.544 9.020 1.00 98.38 260 PHE A O 1
ATOM 2001 N N . PHE A 1 261 ? -4.160 -1.981 8.823 1.00 98.00 261 PHE A N 1
ATOM 2002 C CA . PHE A 1 261 ? -4.579 -1.217 10.007 1.00 98.00 261 PHE A CA 1
ATOM 2003 C C . PHE A 1 261 ? -6.033 -0.755 9.894 1.00 98.00 261 PHE A C 1
ATOM 2005 O O . PHE A 1 261 ? -6.807 -0.890 10.841 1.00 98.00 261 PHE A O 1
ATOM 2012 N N . TRP A 1 262 ? -6.412 -0.247 8.718 1.00 98.25 262 TRP A N 1
ATOM 2013 C CA . TRP A 1 262 ? -7.786 0.163 8.448 1.00 98.25 262 TRP A CA 1
ATOM 2014 C C . TRP A 1 262 ? -8.747 -1.029 8.481 1.00 98.25 262 TRP A C 1
ATOM 2016 O O . TRP A 1 262 ? -9.775 -0.967 9.153 1.00 98.25 262 TRP A O 1
ATOM 2026 N N . GLY A 1 263 ? -8.376 -2.135 7.835 1.00 97.81 263 GLY A N 1
ATOM 2027 C CA 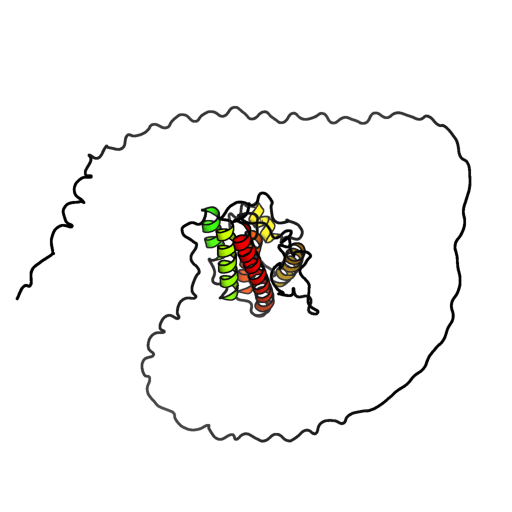. GLY A 1 263 ? -9.159 -3.365 7.781 1.00 97.81 263 GLY A CA 1
ATOM 2028 C C . GLY A 1 263 ? -9.422 -3.953 9.161 1.00 97.81 263 GLY A C 1
ATOM 2029 O O . GLY A 1 263 ? -10.558 -4.305 9.457 1.00 97.81 263 GLY A O 1
ATOM 2030 N N . CYS A 1 264 ? -8.417 -3.974 10.040 1.00 97.00 264 CYS A N 1
ATOM 2031 C CA . CYS A 1 264 ? -8.579 -4.379 11.436 1.00 97.00 264 CYS A CA 1
ATOM 2032 C C . CYS A 1 264 ? -9.605 -3.511 12.179 1.00 97.00 264 CYS A C 1
ATOM 2034 O O . CYS A 1 264 ? -10.414 -4.038 12.938 1.00 97.00 264 CYS A O 1
ATOM 2036 N N . ALA A 1 265 ? -9.612 -2.197 11.945 1.00 96.44 265 ALA A N 1
ATOM 2037 C CA . ALA A 1 265 ? -10.543 -1.287 12.610 1.00 96.44 265 ALA A CA 1
ATOM 2038 C C . ALA A 1 265 ? -11.987 -1.404 12.098 1.00 96.44 265 ALA A C 1
ATOM 2040 O O . ALA A 1 265 ? -12.926 -1.214 12.871 1.00 96.44 265 ALA A O 1
ATOM 2041 N N . VAL A 1 266 ? -12.178 -1.756 10.821 1.00 96.94 266 VAL A N 1
ATOM 2042 C CA . VAL A 1 266 ? -13.513 -1.969 10.231 1.00 96.94 266 VAL A CA 1
ATOM 2043 C C . VAL A 1 266 ? -13.948 -3.433 10.216 1.00 96.94 266 VAL A C 1
ATOM 2045 O O . VAL A 1 266 ? -15.055 -3.730 9.776 1.00 96.94 266 VAL A O 1
ATOM 2048 N N . HIS A 1 267 ? -13.117 -4.359 10.703 1.00 93.06 267 HIS A N 1
ATOM 2049 C CA . HIS A 1 267 ? -13.376 -5.798 10.607 1.00 93.06 267 HIS A CA 1
ATOM 2050 C C . HIS A 1 267 ? -14.734 -6.182 11.215 1.00 93.06 267 HIS A C 1
ATOM 2052 O O . HIS A 1 267 ? -15.475 -6.962 10.617 1.00 93.06 267 HIS A O 1
ATOM 2058 N N . SER A 1 268 ? -15.089 -5.551 12.340 1.00 83.88 268 SER A N 1
ATOM 2059 C CA . SER A 1 268 ? -16.364 -5.739 13.046 1.00 83.88 268 SER A CA 1
ATOM 2060 C C . SER A 1 268 ? -17.401 -4.634 12.775 1.00 83.88 268 SER A C 1
ATOM 2062 O O . SER A 1 268 ? -18.452 -4.632 13.409 1.00 83.88 268 SER A O 1
ATOM 2064 N N . GLN A 1 269 ? -17.124 -3.678 11.879 1.00 87.12 269 GLN A N 1
ATOM 2065 C CA . GLN A 1 269 ? -17.994 -2.527 11.595 1.00 87.12 269 GLN A CA 1
ATOM 2066 C C . GLN A 1 269 ? -18.513 -2.581 10.153 1.00 87.12 269 GLN A C 1
ATOM 2068 O O . GLN A 1 269 ? -17.809 -2.197 9.218 1.00 87.12 269 GLN A O 1
ATOM 2073 N N . ALA A 1 270 ? -19.758 -3.027 9.967 1.00 82.12 270 ALA A N 1
ATOM 2074 C CA . ALA A 1 270 ? -20.350 -3.189 8.636 1.00 82.12 270 ALA A CA 1
ATOM 2075 C C . ALA A 1 270 ? -20.384 -1.875 7.827 1.00 82.12 270 ALA A C 1
ATOM 2077 O O . ALA A 1 270 ? -20.024 -1.875 6.650 1.00 82.12 270 ALA A O 1
ATOM 2078 N N . ASP A 1 271 ? -20.723 -0.752 8.466 1.00 84.38 271 ASP A N 1
ATOM 2079 C CA . ASP A 1 271 ? -20.960 0.532 7.786 1.00 84.38 271 ASP A CA 1
ATOM 2080 C C . ASP A 1 271 ? -19.709 1.112 7.101 1.00 84.38 271 ASP A C 1
ATOM 2082 O O . ASP A 1 271 ? -19.810 1.793 6.082 1.00 84.38 271 ASP A O 1
ATOM 2086 N N . ASN A 1 272 ? -18.514 0.804 7.617 1.00 87.44 272 ASN A N 1
ATOM 2087 C CA . ASN A 1 272 ? -17.238 1.282 7.070 1.00 87.44 272 ASN A CA 1
ATOM 2088 C C . ASN A 1 272 ? -16.511 0.228 6.213 1.00 87.44 272 ASN A C 1
ATOM 2090 O O . ASN A 1 272 ? -15.439 0.500 5.669 1.00 87.44 272 ASN A O 1
ATOM 2094 N N . ARG A 1 273 ? -17.071 -0.980 6.075 1.00 94.69 273 ARG A N 1
ATOM 2095 C CA . ARG A 1 273 ? -16.440 -2.086 5.341 1.00 94.69 273 ARG A CA 1
ATOM 2096 C C . ARG A 1 273 ? -16.367 -1.803 3.840 1.00 94.69 273 ARG A C 1
ATOM 2098 O O . ARG A 1 273 ? -15.335 -2.049 3.226 1.00 94.69 273 ARG A O 1
ATOM 2105 N N . GLY A 1 274 ? -17.428 -1.244 3.255 1.00 95.50 274 GLY A N 1
ATOM 2106 C CA . GLY A 1 274 ? -17.526 -1.049 1.802 1.00 95.50 274 GLY A CA 1
ATOM 2107 C C . GLY A 1 274 ? -16.515 -0.048 1.224 1.00 95.50 274 GLY A C 1
ATOM 2108 O O . GLY A 1 274 ? -15.996 -0.247 0.123 1.00 95.50 274 GLY A O 1
ATOM 2109 N N . THR A 1 275 ? -16.187 1.017 1.964 1.00 95.31 275 THR A N 1
ATOM 2110 C CA . THR A 1 275 ? -15.161 1.993 1.552 1.00 95.31 275 THR A CA 1
ATOM 2111 C C . THR A 1 275 ? -13.764 1.385 1.603 1.00 95.31 275 THR A C 1
ATOM 2113 O O . THR A 1 275 ? -12.989 1.558 0.661 1.00 95.31 275 THR A O 1
ATOM 2116 N N . TRP A 1 276 ? -13.469 0.608 2.647 1.00 97.75 276 TRP A N 1
ATOM 2117 C CA . TRP A 1 276 ? -12.230 -0.159 2.745 1.00 97.75 276 TRP A CA 1
ATOM 2118 C C . TRP A 1 276 ? -12.113 -1.203 1.623 1.00 97.75 276 TRP A C 1
ATOM 2120 O O . TRP A 1 276 ? -11.080 -1.267 0.964 1.00 97.75 276 TRP A O 1
ATOM 2130 N N . GLU A 1 277 ? -13.172 -1.962 1.326 1.00 97.31 277 GLU A N 1
ATOM 2131 C CA . GLU A 1 277 ? -13.162 -2.952 0.235 1.00 97.31 277 GLU A CA 1
ATOM 2132 C C . GLU A 1 277 ? -12.928 -2.312 -1.136 1.00 97.31 277 GLU A C 1
ATOM 2134 O O . GLU A 1 277 ? -12.165 -2.840 -1.942 1.00 97.31 277 GLU A O 1
ATOM 2139 N N . THR A 1 278 ? -13.513 -1.138 -1.384 1.00 96.19 278 THR A N 1
ATOM 2140 C CA . THR A 1 278 ? -13.261 -0.381 -2.619 1.00 96.19 278 THR A CA 1
ATOM 2141 C C . THR A 1 278 ? -11.780 -0.005 -2.743 1.00 96.19 278 THR A C 1
ATOM 2143 O O . THR A 1 278 ? -11.189 -0.181 -3.807 1.00 96.19 278 THR A O 1
ATOM 2146 N N . ALA A 1 279 ? -11.158 0.461 -1.655 1.00 97.38 279 ALA A N 1
ATOM 2147 C CA . ALA A 1 279 ? -9.729 0.771 -1.619 1.00 97.38 279 ALA A CA 1
ATOM 2148 C C . ALA A 1 279 ? -8.850 -0.478 -1.816 1.00 97.38 279 ALA A C 1
ATOM 2150 O O . ALA A 1 279 ? -7.855 -0.430 -2.538 1.00 97.38 279 ALA A O 1
ATOM 2151 N N . VAL A 1 280 ? -9.232 -1.607 -1.212 1.00 98.00 280 VAL A N 1
ATOM 2152 C CA . VAL A 1 280 ? -8.559 -2.904 -1.371 1.00 98.00 280 VAL A CA 1
ATOM 2153 C C . VAL A 1 280 ? -8.563 -3.337 -2.836 1.00 98.00 280 VAL A C 1
ATOM 2155 O O . VAL A 1 280 ? -7.494 -3.607 -3.378 1.00 98.00 280 VAL A O 1
ATOM 2158 N N . LEU A 1 281 ? -9.724 -3.344 -3.498 1.00 96.69 281 LEU A N 1
ATOM 2159 C CA . LEU A 1 281 ? -9.846 -3.731 -4.910 1.00 96.69 281 LEU A CA 1
ATOM 2160 C C . LEU A 1 281 ? -9.014 -2.833 -5.834 1.00 96.69 281 LEU A C 1
ATOM 2162 O O . LEU A 1 281 ? -8.374 -3.316 -6.768 1.00 96.69 281 LEU A O 1
ATOM 2166 N N . ASP A 1 282 ? -8.977 -1.534 -5.543 1.00 96.50 282 ASP A N 1
ATOM 2167 C CA . ASP A 1 282 ? -8.170 -0.576 -6.294 1.00 96.50 282 ASP A CA 1
ATOM 2168 C C . ASP A 1 282 ? -6.662 -0.868 -6.187 1.00 96.50 282 ASP A C 1
ATOM 2170 O O . ASP A 1 282 ? -5.929 -0.832 -7.181 1.00 96.50 282 ASP A O 1
ATOM 2174 N N . VAL A 1 283 ? -6.202 -1.221 -4.982 1.00 97.12 283 VAL A N 1
ATOM 2175 C CA . VAL A 1 283 ? -4.807 -1.598 -4.724 1.00 97.12 283 VAL A CA 1
ATOM 2176 C C . VAL A 1 283 ? -4.459 -2.951 -5.342 1.00 97.12 283 VAL A C 1
ATOM 2178 O O . VAL A 1 283 ? -3.359 -3.071 -5.881 1.00 97.12 283 VAL A O 1
ATOM 2181 N N . VAL A 1 284 ? -5.365 -3.941 -5.322 1.00 96.31 284 VAL A N 1
ATOM 2182 C CA . VAL A 1 284 ? -5.174 -5.223 -6.037 1.00 96.31 284 VAL A CA 1
ATOM 2183 C C . VAL A 1 284 ? -4.877 -4.947 -7.500 1.00 96.31 284 VAL A C 1
ATOM 2185 O O . VAL A 1 284 ? -3.822 -5.342 -7.994 1.00 96.31 284 VAL A O 1
ATOM 2188 N N . TRP A 1 285 ? -5.765 -4.200 -8.162 1.00 94.38 285 TRP A N 1
ATOM 2189 C CA . TRP A 1 285 ? -5.619 -3.889 -9.576 1.00 94.38 285 TRP A CA 1
ATOM 2190 C C . TRP A 1 285 ? -4.261 -3.227 -9.855 1.00 94.38 285 TRP A C 1
ATOM 2192 O O . TRP A 1 285 ? -3.534 -3.655 -10.749 1.00 94.38 285 TRP A O 1
ATOM 2202 N N . MET A 1 286 ? -3.867 -2.239 -9.045 1.00 93.25 286 MET A N 1
ATOM 2203 C CA . MET A 1 286 ? -2.588 -1.540 -9.199 1.00 93.25 286 MET A CA 1
ATOM 2204 C C . MET A 1 286 ? -1.369 -2.461 -9.017 1.00 93.25 286 MET A C 1
ATOM 2206 O O . MET A 1 286 ? -0.423 -2.405 -9.806 1.00 93.25 286 MET A O 1
ATOM 2210 N N . LEU A 1 287 ? -1.378 -3.308 -7.986 1.00 94.38 287 LEU A N 1
ATOM 2211 C CA . LEU A 1 287 ? -0.297 -4.253 -7.696 1.00 94.38 287 LEU A CA 1
ATOM 2212 C C . LEU A 1 287 ? -0.144 -5.307 -8.796 1.00 94.38 287 LEU A C 1
ATOM 2214 O O . LEU A 1 287 ? 0.983 -5.609 -9.186 1.00 94.38 287 LEU A O 1
ATOM 2218 N N . GLU A 1 288 ? -1.250 -5.833 -9.323 1.00 92.44 288 GLU A N 1
ATOM 2219 C CA . GLU A 1 288 ? -1.237 -6.788 -10.437 1.00 92.44 288 GLU A CA 1
ATOM 2220 C C . GLU A 1 288 ? -0.617 -6.180 -11.696 1.00 92.44 288 GLU A C 1
ATOM 2222 O O . GLU A 1 288 ? 0.231 -6.804 -12.339 1.00 92.44 288 GLU A O 1
ATOM 2227 N N . GLY A 1 289 ? -0.970 -4.932 -12.006 1.00 90.50 289 GLY A N 1
ATOM 2228 C CA . GLY A 1 289 ? -0.385 -4.197 -13.121 1.00 90.50 289 GLY A CA 1
ATOM 2229 C C . GLY A 1 289 ? 1.117 -3.978 -12.976 1.00 90.50 289 GLY A C 1
ATOM 2230 O O . GLY A 1 289 ? 1.876 -4.209 -13.920 1.00 90.50 289 GLY A O 1
ATOM 2231 N N . MET A 1 290 ? 1.559 -3.574 -11.783 1.00 89.88 290 MET A N 1
ATOM 2232 C CA . MET A 1 290 ? 2.983 -3.412 -11.490 1.00 89.88 290 MET A CA 1
ATOM 2233 C C . MET A 1 290 ? 3.731 -4.744 -11.564 1.00 89.88 290 MET A C 1
ATOM 2235 O O . MET A 1 290 ? 4.810 -4.795 -12.149 1.00 89.88 290 MET A O 1
ATOM 2239 N N . ALA A 1 291 ? 3.165 -5.827 -11.024 1.00 89.75 291 ALA A N 1
ATOM 2240 C CA . ALA A 1 291 ? 3.756 -7.159 -11.107 1.00 89.75 291 ALA A CA 1
ATOM 2241 C C . ALA A 1 291 ? 3.943 -7.603 -12.567 1.00 89.75 291 ALA A C 1
ATOM 2243 O O . ALA A 1 291 ? 5.052 -7.971 -12.953 1.00 89.75 291 ALA A O 1
ATOM 2244 N N . ALA A 1 292 ? 2.899 -7.475 -13.394 1.00 88.12 292 ALA A N 1
ATOM 2245 C CA . ALA A 1 292 ? 2.969 -7.785 -14.821 1.00 88.12 292 ALA A CA 1
ATOM 2246 C C . ALA A 1 292 ? 4.034 -6.936 -15.540 1.00 88.12 292 ALA A C 1
ATOM 2248 O O . ALA A 1 292 ? 4.818 -7.450 -16.336 1.00 88.12 292 ALA A O 1
ATOM 2249 N N . TYR A 1 293 ? 4.120 -5.642 -15.216 1.00 85.12 293 TYR A N 1
ATOM 2250 C CA . TYR A 1 293 ? 5.159 -4.765 -15.750 1.00 85.12 293 TYR A CA 1
ATOM 2251 C C . TYR A 1 293 ? 6.573 -5.234 -15.363 1.00 85.12 293 TYR A C 1
ATOM 2253 O O . TYR A 1 293 ? 7.449 -5.328 -16.224 1.00 85.12 293 TYR A O 1
ATOM 2261 N N . TYR A 1 294 ? 6.816 -5.564 -14.091 1.00 82.81 294 TYR A N 1
ATOM 2262 C CA . TYR A 1 294 ? 8.132 -6.034 -13.648 1.00 82.81 294 TYR A CA 1
ATOM 2263 C C . TYR A 1 294 ? 8.543 -7.338 -14.333 1.00 82.81 294 TYR A C 1
ATOM 2265 O O . TYR A 1 294 ? 9.688 -7.452 -14.773 1.00 82.81 294 TYR A O 1
ATOM 2273 N N . GLU A 1 295 ? 7.614 -8.283 -14.476 1.00 85.62 295 GLU A N 1
ATOM 2274 C CA . GLU A 1 295 ? 7.845 -9.552 -15.174 1.00 85.62 295 GLU A CA 1
ATOM 2275 C C . GLU A 1 295 ? 8.240 -9.338 -16.646 1.00 85.62 295 GLU A C 1
ATOM 2277 O O . GLU A 1 295 ? 9.137 -10.014 -17.147 1.00 85.62 295 GLU A O 1
ATOM 2282 N N . MET A 1 296 ? 7.633 -8.360 -17.330 1.00 83.44 296 MET A N 1
ATOM 2283 C CA . MET A 1 296 ? 7.926 -8.070 -18.739 1.00 83.44 296 MET A CA 1
ATOM 2284 C C . MET A 1 296 ? 9.257 -7.335 -18.965 1.00 83.44 296 MET A C 1
ATOM 2286 O O . MET A 1 296 ? 9.915 -7.565 -19.984 1.00 83.44 296 MET A O 1
ATOM 2290 N N . PHE A 1 297 ? 9.656 -6.430 -18.064 1.00 75.50 297 PHE A N 1
ATOM 2291 C CA . PHE A 1 297 ? 10.762 -5.493 -18.321 1.00 75.50 297 PHE A CA 1
ATOM 2292 C C . PHE A 1 297 ? 12.058 -5.762 -17.533 1.00 75.50 297 PHE A C 1
ATOM 2294 O O . PHE A 1 297 ? 13.110 -5.291 -17.967 1.00 75.50 297 PHE A O 1
ATOM 2301 N N . LYS A 1 298 ? 12.066 -6.561 -16.451 1.00 66.12 298 LYS A N 1
ATOM 2302 C CA . LYS A 1 298 ? 13.315 -6.876 -15.710 1.00 66.12 298 LYS A CA 1
ATOM 2303 C C . LYS A 1 298 ? 14.279 -7.832 -16.438 1.00 66.12 298 LYS A C 1
ATOM 2305 O O . LYS A 1 298 ? 15.390 -8.033 -15.965 1.00 66.12 298 LYS A O 1
ATOM 2310 N N . GLY A 1 299 ? 13.912 -8.384 -17.597 1.00 53.91 299 GLY A N 1
ATOM 2311 C CA . GLY A 1 299 ? 14.838 -9.137 -18.460 1.00 53.91 299 GLY A CA 1
ATOM 2312 C C . GLY A 1 299 ? 15.723 -8.271 -19.370 1.00 53.91 299 GLY A C 1
ATOM 2313 O O . GLY A 1 299 ? 16.468 -8.825 -20.174 1.00 53.91 299 GLY A O 1
ATOM 2314 N N . LYS A 1 300 ? 15.601 -6.935 -19.313 1.00 50.69 300 LYS A N 1
ATOM 2315 C CA . LYS A 1 300 ? 16.209 -6.008 -20.287 1.00 50.69 300 LYS A CA 1
ATOM 2316 C C . LYS A 1 300 ? 17.154 -4.950 -19.696 1.00 50.69 300 LYS A C 1
ATOM 2318 O O . LYS A 1 300 ? 17.605 -4.097 -20.457 1.00 50.69 300 LYS A O 1
ATOM 2323 N N . PHE A 1 301 ? 17.457 -4.992 -18.397 1.00 42.03 301 PHE A N 1
ATOM 2324 C CA . PHE A 1 301 ? 18.358 -4.041 -17.731 1.00 42.03 301 PHE A CA 1
ATOM 2325 C C . PHE A 1 301 ? 19.406 -4.758 -16.889 1.00 42.03 301 PHE A C 1
ATOM 2327 O O . PHE A 1 301 ? 19.013 -5.699 -16.162 1.00 42.03 301 PHE A O 1
#

Organism: NCBI:txid2862362

Secondary structure (DSSP, 8-state):
---------SSSSSSS-----PPP---PPPPPP-PPPPPPP-----PPPPP-----------------------------------PPPPP-PPPP----------------------------PPPPPTTS-HHHHHHHHHHTSS---HHHHHHHHHHHHHHHHHTTPPPSSPPP-TT--HHHHHHHHTTT-SSPPP-S-HHHHHHHHHHHHHHHS-TT--B-TTSPBP--STTTTT---GGG---STTTTHHHHHHHHHHHHHHTT-HHHHHHHHHHHHHHHHHHHHHHHHHHHHTT--